Protein AF-0000000071822901 (afdb_homodimer)

Sequence (348 aa):
MDISDLPYPDTSQFEHYGIDKRPSRIYIGREFLKFRYHENPSDDITVTKQNYVDEFFELVEGIELPFQKVYINQSTLTEVAVWLHRNQSELAAEKCLTEAFGESPLIIEPTTTTVFQSAIDAFVKDSDKDPNFGEYLDYATMQEAQIEHILTWDSDFCRFGEQITMLPHKMWNMMDISDLPYPDTSQFEHYGIDKRPSRIYIGREFLKFRYHENPSDDITVTKQNYVDEFFELVEGIELPFQKVYINQSTLTEVAVWLHRNQSELAAEKCLTEAFGESPLIIEPTTTTVFQSAIDAFVKDSDKDPNFGEYLDYATMQEAQIEHILTWDSDFCRFGEQITMLPHKMWNM

pLDDT: mean 80.09, std 20.72, range [24.75, 98.12]

Foldseek 3Di:
DALVVVDDQDVVCVVVLVPPPQQLEEEEALVLLLLCLADPDDDRVSVSSNVNSVSVQCVLCDPPRNNNAYEYEPVSLVVSLVCCVVPPHPVSSVVSVCQCPPPGRYDYDYDDPVLLVVLVVVCVPDPDNPDDSSLSSSVSSCVVVVHAEYEDQDCVCVVVVVRHHYPSPPVNVD/DDLVVPDDQDVVRVVVLVPPPQQLEEEEALVLLLLCLADPDDDPNSVSSNSNSVSVQVVLCDPPRSNVAYEYEPVSLVVSLVCCVVPPHPVSSVVSVCQCPPPGRYDYDYDDPVLLVVLVVVCVPDPDNPDDSSLSSSVSSCVVVVGAEYEDQDCSCVVVVVRHHYPSPPVNVD

Radius of gyration: 21.47 Å; Cα contacts (8 Å, |Δi|>4): 527; chains: 2; bounding box: 45×66×51 Å

Secondary structure (DSSP, 8-state):
--GGG-----GGGTTTTT--S--S-EEE-HHHHHHHT--S--SHHHHHHHHHHHHHHHHHHSTT-S---EEEEHHHHHHHHHHHHHHS-HHHHHHHHHHHHSSSSEEEE---HHHHHHHHHHHHH-S---S-HHHHHHHHHHHHHT--EEE---GGGGGGTTT-EEESSTTTT-/--GGG-----GGGTTTTT--S--S-EEE-HHHHHHHT--S--SHHHHHHHHHHHHHHHHHHSTT-S---EEEEHHHHHHHHHHHHHHS-HHHHHHHHHHHHSSSSEEEE---HHHHHHHHHHHHH-S---S-HHHHHHHHHHHHHT--EEE---GGGGGGTTT-EEESSTTTT-

InterPro domains:
  IPR029060 PIN-like domain superfamily [SSF88723] (52-164)
  IPR039018 Endonuclease VapC20-like [PTHR42188] (58-163)

Solvent-accessible surface area (backbone atoms only — not comparable to full-atom values): 18981 Å² total; per-residue (Å²): 131,68,66,80,74,58,75,73,79,44,84,75,22,44,54,64,42,60,45,69,69,76,58,73,43,37,31,55,33,53,67,41,57,44,38,62,52,58,66,81,66,82,49,69,61,56,44,47,50,21,51,51,41,49,51,50,50,51,47,37,66,38,80,80,39,87,31,57,46,36,33,35,44,56,46,50,53,42,52,37,32,34,47,28,37,73,76,62,29,60,64,38,20,43,51,54,52,50,41,46,72,44,98,40,50,45,41,73,39,72,58,46,69,66,44,53,50,51,16,51,52,52,52,64,69,42,82,75,62,79,46,46,54,59,52,35,41,51,50,33,49,26,59,75,69,72,36,43,33,32,36,41,82,62,71,54,57,59,82,47,44,90,68,39,44,62,24,63,48,75,66,70,81,96,126,70,66,80,74,59,76,74,80,46,86,79,19,45,54,60,37,60,44,71,70,78,57,73,44,36,32,54,34,55,66,42,57,46,38,62,51,57,66,83,65,81,49,70,59,54,44,48,50,22,52,50,42,49,51,50,50,51,47,36,64,37,80,80,38,86,30,56,46,36,34,34,43,55,45,51,52,42,52,38,32,34,48,27,37,73,75,60,30,61,65,37,20,42,51,54,52,51,42,47,72,44,98,42,49,46,40,75,39,73,58,47,67,66,44,53,50,50,17,49,52,51,52,64,68,41,81,75,62,81,47,44,55,58,54,34,40,50,48,34,50,26,59,75,67,71,35,42,34,33,36,40,83,62,72,52,55,59,81,48,44,91,65,38,44,63,25,61,47,73,67,67,83,92

Structure (mmCIF, N/CA/C/O backbone):
data_AF-0000000071822901-model_v1
#
loop_
_entity.id
_entity.type
_entity.pdbx_description
1 polymer 'PIN domain protein'
#
loop_
_atom_site.group_PDB
_atom_site.id
_atom_site.type_symbol
_atom_site.label_atom_id
_atom_site.label_alt_id
_atom_site.label_comp_id
_atom_site.label_asym_id
_atom_site.label_entity_id
_atom_site.label_seq_id
_atom_site.pdbx_PDB_ins_code
_atom_site.Cartn_x
_atom_site.Cartn_y
_atom_site.Cartn_z
_atom_site.occupancy
_atom_site.B_iso_or_equiv
_atom_site.auth_seq_id
_atom_site.auth_comp_id
_atom_site.auth_asym_id
_atom_site.auth_atom_id
_atom_site.pdbx_PDB_model_num
ATOM 1 N N . MET A 1 1 ? 8.5 -12.352 -29 1 24.75 1 MET A N 1
ATOM 2 C CA . MET A 1 1 ? 7.969 -13.688 -28.75 1 24.75 1 MET A CA 1
ATOM 3 C C . MET A 1 1 ? 6.516 -13.625 -28.297 1 24.75 1 MET A C 1
ATOM 5 O O . MET A 1 1 ? 6.145 -12.766 -27.5 1 24.75 1 MET A O 1
ATOM 9 N N . ASP A 1 2 ? 5.637 -14.32 -28.969 1 27.48 2 ASP A N 1
ATOM 10 C CA . ASP A 1 2 ? 4.184 -14.445 -28.922 1 27.48 2 ASP A CA 1
ATOM 11 C C . ASP A 1 2 ? 3.736 -15.211 -27.672 1 27.48 2 ASP A C 1
ATOM 13 O O . ASP A 1 2 ? 4.305 -16.25 -27.344 1 27.48 2 ASP A O 1
ATOM 17 N N . ILE A 1 3 ? 3.018 -14.586 -26.875 1 33.31 3 ILE A N 1
ATOM 18 C CA . ILE A 1 3 ? 2.414 -15.117 -25.656 1 33.31 3 ILE A CA 1
ATOM 19 C C . ILE A 1 3 ? 1.718 -16.438 -25.969 1 33.31 3 ILE A C 1
ATOM 21 O O . ILE A 1 3 ? 1.306 -17.156 -25.047 1 33.31 3 ILE A O 1
ATOM 25 N N . SER A 1 4 ? 1.291 -16.734 -27.062 1 32 4 SER A N 1
ATOM 26 C CA . SER A 1 4 ? 0.582 -17.953 -27.453 1 32 4 SER A CA 1
ATOM 27 C C . SER A 1 4 ? 1.413 -19.203 -27.172 1 32 4 SER A C 1
ATOM 29 O O . SER A 1 4 ? 0.89 -20.312 -27.172 1 32 4 SER A O 1
ATOM 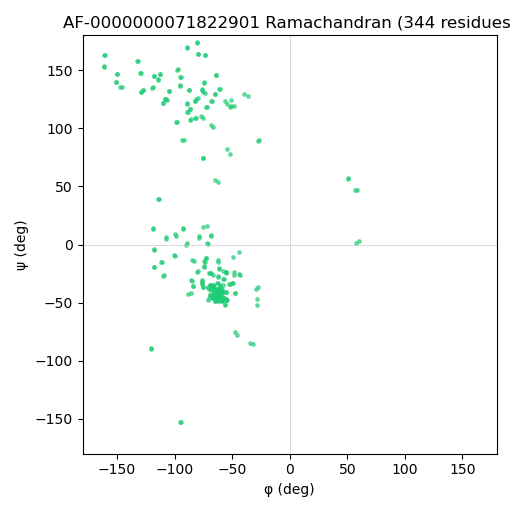31 N N . ASP A 1 5 ? 2.637 -19.062 -27.328 1 31.61 5 ASP A N 1
ATOM 32 C CA . ASP A 1 5 ? 3.453 -20.266 -27.203 1 31.61 5 ASP A CA 1
ATOM 33 C C . ASP A 1 5 ? 3.691 -20.625 -25.734 1 31.61 5 ASP A C 1
ATOM 35 O O . ASP A 1 5 ? 4.543 -21.453 -25.422 1 31.61 5 ASP A O 1
ATOM 39 N N . LEU A 1 6 ? 3.084 -19.922 -24.844 1 36.44 6 LEU A N 1
ATOM 40 C CA . LEU A 1 6 ? 3.256 -20.203 -23.422 1 36.44 6 LEU A CA 1
ATOM 41 C C . LEU A 1 6 ? 2.658 -21.562 -23.062 1 36.44 6 LEU A C 1
ATOM 43 O O . LEU A 1 6 ? 1.503 -21.844 -23.391 1 36.44 6 LEU A O 1
ATOM 47 N N . PRO A 1 7 ? 3.404 -22.641 -22.906 1 34.66 7 PRO A N 1
ATOM 48 C CA . PRO A 1 7 ? 2.773 -23.922 -22.594 1 34.66 7 PRO A CA 1
ATOM 49 C C . PRO A 1 7 ? 1.873 -23.844 -21.359 1 34.66 7 PRO A C 1
ATOM 51 O O . PRO A 1 7 ? 2.098 -23.016 -20.469 1 34.66 7 PRO A O 1
ATOM 54 N N . TYR A 1 8 ? 0.64 -24.125 -21.453 1 34.31 8 TYR A N 1
ATOM 55 C CA . TYR A 1 8 ? -0.277 -24.453 -20.375 1 34.31 8 TYR A CA 1
ATOM 56 C C . TYR A 1 8 ? 0.421 -25.266 -19.297 1 34.31 8 TYR A C 1
ATOM 58 O O . TYR A 1 8 ? 1.313 -26.062 -19.594 1 34.31 8 TYR A O 1
ATOM 66 N N . PRO A 1 9 ? 0.352 -24.844 -17.969 1 33.62 9 PRO A N 1
ATOM 67 C CA . PRO A 1 9 ? 0.977 -25.656 -16.922 1 33.62 9 PRO A CA 1
ATOM 68 C C . PRO A 1 9 ? 0.548 -27.125 -16.969 1 33.62 9 PRO A C 1
ATOM 70 O O . PRO A 1 9 ? -0.642 -27.422 -16.844 1 33.62 9 PRO A O 1
ATOM 73 N N . ASP A 1 10 ? 0.98 -27.984 -17.766 1 33.16 10 ASP A N 1
ATOM 74 C CA . ASP A 1 10 ? 0.887 -29.406 -17.484 1 33.16 10 ASP A CA 1
ATOM 75 C C . ASP A 1 10 ? 1.366 -29.734 -16.078 1 33.16 10 ASP A C 1
ATOM 77 O O . ASP A 1 10 ? 2.297 -29.094 -15.57 1 33.16 10 ASP A O 1
ATOM 81 N N . THR A 1 11 ? 0.562 -30.312 -15.141 1 39.19 11 THR A N 1
ATOM 82 C CA . THR A 1 11 ? 0.984 -30.812 -13.836 1 39.19 11 THR A CA 1
ATOM 83 C C . THR A 1 11 ? 2.441 -31.266 -13.875 1 39.19 11 THR A C 1
ATOM 85 O O . THR A 1 11 ? 3.125 -31.25 -12.844 1 39.19 11 THR A O 1
ATOM 88 N N . SER A 1 12 ? 2.896 -32 -14.789 1 38.84 12 SER A N 1
ATOM 89 C CA . SER A 1 12 ? 4.289 -32.188 -15.188 1 38.84 12 SER A CA 1
ATOM 90 C C . SER A 1 12 ? 4.984 -30.844 -15.375 1 38.84 12 SER A C 1
ATOM 92 O O . SER A 1 12 ? 6.211 -30.781 -15.469 1 38.84 12 SER A O 1
ATOM 94 N N . GLN A 1 13 ? 4.309 -29.859 -15.383 1 39.72 13 GLN A N 1
ATOM 95 C CA . GLN A 1 13 ? 4.621 -28.484 -15.727 1 39.72 13 GLN A CA 1
ATOM 96 C C . GLN A 1 13 ? 5.191 -27.734 -14.531 1 39.72 13 GLN A C 1
ATOM 98 O O . GLN A 1 13 ? 5.883 -26.719 -14.695 1 39.72 13 GLN A O 1
ATOM 103 N N . PHE A 1 14 ? 4.621 -27.953 -13.422 1 44.44 14 PHE A N 1
ATOM 104 C CA . PHE A 1 14 ? 5.41 -27.406 -12.328 1 44.44 14 PHE A CA 1
ATOM 105 C C . PHE A 1 14 ? 6.879 -27.797 -12.469 1 44.44 14 PHE A C 1
ATOM 107 O O . PHE A 1 14 ? 7.77 -27.031 -12.102 1 44.44 14 PHE A O 1
ATOM 114 N N . GLU A 1 15 ? 7.09 -29.078 -12.859 1 45.19 15 GLU A N 1
ATOM 115 C CA . GLU A 1 15 ? 8.461 -29.328 -13.281 1 45.19 15 GLU A CA 1
ATOM 116 C C . GLU A 1 15 ? 8.93 -28.281 -14.305 1 45.19 15 GLU A C 1
ATOM 118 O O . GLU A 1 15 ? 10.094 -27.906 -14.32 1 45.19 15 GLU A O 1
ATOM 123 N N . HIS A 1 16 ? 8.008 -27.938 -14.992 1 42.06 16 HIS A N 1
ATOM 124 C CA . HIS A 1 16 ? 8.336 -26.922 -15.984 1 42.06 16 HIS A CA 1
ATOM 125 C C . HIS A 1 16 ? 8.633 -25.578 -15.32 1 42.06 16 HIS A C 1
ATOM 127 O O . HIS A 1 16 ? 9.438 -24.797 -15.828 1 42.06 16 HIS A O 1
ATOM 133 N N . TYR A 1 17 ? 7.863 -25.297 -14.32 1 44.31 17 TYR A N 1
ATOM 134 C CA . TYR A 1 17 ? 8.141 -24.062 -13.609 1 44.31 17 TYR A CA 1
ATOM 135 C C . TYR A 1 17 ? 9.414 -24.188 -12.781 1 44.31 17 TYR A C 1
ATOM 137 O O . TYR A 1 17 ? 9.766 -23.266 -12.039 1 44.31 17 TYR A O 1
ATOM 145 N N . GLY A 1 18 ? 10.203 -25.266 -13.133 1 43.75 18 GLY A N 1
ATOM 146 C CA . GLY A 1 18 ? 11.43 -25.469 -12.375 1 43.75 18 GLY A CA 1
ATOM 147 C C . GLY A 1 18 ? 11.188 -25.625 -10.883 1 43.75 18 GLY A C 1
ATOM 148 O O . GLY A 1 18 ? 12.062 -25.328 -10.07 1 43.75 18 GLY A O 1
ATOM 149 N N . ILE A 1 19 ? 9.969 -25.578 -10.594 1 44.75 19 ILE A N 1
ATOM 150 C CA . ILE A 1 19 ? 9.75 -25.844 -9.18 1 44.75 19 ILE A CA 1
ATOM 151 C C . ILE A 1 19 ? 10.219 -27.266 -8.852 1 44.75 19 ILE A C 1
ATOM 153 O O . ILE A 1 19 ? 9.539 -28.234 -9.18 1 44.75 19 ILE A O 1
ATOM 157 N N . ASP A 1 20 ? 11.422 -27.562 -9.188 1 44.09 20 ASP A N 1
ATOM 158 C CA . ASP A 1 20 ? 11.914 -28.891 -8.82 1 44.09 20 ASP A CA 1
ATOM 159 C C . ASP A 1 20 ? 11.281 -29.359 -7.516 1 44.09 20 ASP A C 1
ATOM 161 O O . ASP A 1 20 ? 10.758 -30.484 -7.441 1 44.09 20 ASP A O 1
ATOM 165 N N . LYS A 1 21 ? 12.016 -28.859 -6.402 1 48.12 21 LYS A N 1
ATOM 166 C CA . LYS A 1 21 ? 11.695 -29.266 -5.039 1 48.12 21 LYS A CA 1
ATOM 167 C C . LYS A 1 21 ? 10.43 -28.578 -4.543 1 48.12 21 LYS A C 1
ATOM 169 O O . LYS A 1 21 ? 10.211 -27.391 -4.824 1 48.12 21 LYS A O 1
ATOM 174 N N . ARG A 1 22 ? 9.242 -29.25 -4.367 1 49.84 22 ARG A N 1
ATOM 175 C CA . ARG A 1 22 ? 7.934 -28.797 -3.91 1 49.84 22 ARG A CA 1
ATOM 176 C C . ARG A 1 22 ? 8.062 -27.578 -3.002 1 49.84 22 ARG A C 1
ATOM 178 O O . ARG A 1 22 ? 8.672 -27.656 -1.935 1 49.84 22 ARG A O 1
ATOM 185 N N . PRO A 1 23 ? 8.023 -26.344 -3.725 1 55.12 23 PRO A N 1
ATOM 186 C CA . PRO A 1 23 ? 8.086 -25.234 -2.775 1 55.12 23 PRO A CA 1
ATOM 187 C C . PRO A 1 23 ? 7.066 -25.359 -1.648 1 55.12 23 PRO A C 1
ATOM 189 O O . PRO A 1 23 ? 5.926 -25.766 -1.887 1 55.12 23 PRO A O 1
ATOM 192 N N . SER A 1 24 ? 7.539 -25.438 -0.48 1 63.97 24 SER A N 1
ATOM 193 C CA . SER A 1 24 ? 6.629 -25.531 0.656 1 63.97 24 SER A CA 1
ATOM 194 C C . SER A 1 24 ? 5.852 -24.234 0.858 1 63.97 24 SER A C 1
ATOM 196 O O . SER A 1 24 ? 4.703 -24.25 1.305 1 63.97 24 SER A O 1
ATOM 198 N N . ARG A 1 25 ? 6.438 -23 0.361 1 82.94 25 ARG A N 1
ATOM 199 C CA . ARG A 1 25 ? 5.746 -21.734 0.531 1 82.94 25 ARG A CA 1
ATOM 200 C C . ARG A 1 25 ? 6.031 -20.797 -0.636 1 82.94 25 ARG A C 1
ATOM 202 O O . ARG A 1 25 ? 7.156 -20.734 -1.137 1 82.94 25 ARG A O 1
ATOM 209 N N . ILE A 1 26 ? 4.984 -20.141 -1.15 1 89.44 26 ILE A N 1
ATOM 210 C CA . ILE A 1 26 ? 5.125 -19.281 -2.314 1 89.44 26 ILE A CA 1
ATOM 211 C C . ILE A 1 26 ? 4.539 -17.906 -2.006 1 89.44 26 ILE A C 1
ATOM 213 O O . ILE A 1 26 ? 3.471 -17.797 -1.395 1 89.44 26 ILE A O 1
ATOM 217 N N . TYR A 1 27 ? 5.316 -16.906 -2.367 1 94.44 27 TYR A N 1
ATOM 218 C CA . TYR A 1 27 ? 4.855 -15.523 -2.252 1 94.44 27 TYR A CA 1
ATOM 219 C C . TYR A 1 27 ? 4.266 -15.039 -3.568 1 94.44 27 TYR A C 1
ATOM 221 O O . TYR A 1 27 ? 4.711 -15.438 -4.645 1 94.44 27 TYR A O 1
ATOM 229 N N . ILE A 1 28 ? 3.262 -14.242 -3.486 1 94.69 28 ILE A N 1
ATOM 230 C CA . ILE A 1 28 ? 2.643 -13.695 -4.688 1 94.69 28 ILE A CA 1
ATOM 231 C C . ILE A 1 28 ? 2.973 -12.203 -4.805 1 94.69 28 ILE A C 1
ATOM 233 O O . ILE A 1 28 ? 2.748 -11.438 -3.869 1 94.69 28 ILE A O 1
ATOM 237 N N . GLY A 1 29 ? 3.545 -11.812 -5.953 1 95.31 29 GLY A N 1
ATOM 238 C CA . GLY A 1 29 ? 3.842 -10.414 -6.23 1 95.31 29 GLY A CA 1
ATOM 239 C C . GLY A 1 29 ? 2.631 -9.625 -6.691 1 95.31 29 GLY A C 1
ATOM 240 O O . GLY A 1 29 ? 1.623 -10.211 -7.098 1 95.31 29 GLY A O 1
ATOM 241 N N . ARG A 1 30 ? 2.77 -8.352 -6.625 1 95.5 30 ARG A N 1
ATOM 242 C CA . ARG A 1 30 ? 1.701 -7.402 -6.934 1 95.5 30 ARG A CA 1
ATOM 243 C C . ARG A 1 30 ? 1.159 -7.629 -8.336 1 95.5 30 ARG A C 1
ATOM 245 O O . ARG A 1 30 ? -0.052 -7.758 -8.531 1 95.5 30 ARG A O 1
ATOM 252 N N . GLU A 1 31 ? 2.025 -7.672 -9.336 1 91.12 31 GLU A N 1
ATOM 253 C CA . GLU A 1 31 ? 1.602 -7.777 -10.727 1 91.12 31 GLU A CA 1
ATOM 254 C C . GLU A 1 31 ? 0.874 -9.094 -10.984 1 91.12 31 GLU A C 1
ATOM 256 O O . GLU A 1 31 ? -0.111 -9.125 -11.727 1 91.12 31 GLU A O 1
ATOM 261 N N . PHE A 1 32 ? 1.397 -10.109 -10.445 1 92.62 32 PHE A N 1
ATOM 262 C CA . PHE A 1 32 ? 0.779 -11.422 -10.617 1 92.62 32 PHE A CA 1
ATOM 263 C C . PHE A 1 32 ? -0.65 -11.422 -10.086 1 92.62 32 PHE A C 1
ATOM 265 O O . PHE A 1 32 ? -1.571 -11.875 -10.773 1 92.62 32 PHE A O 1
ATOM 272 N N . LEU A 1 33 ? -0.835 -10.93 -8.898 1 94.75 33 LEU A N 1
ATOM 273 C CA . LEU A 1 33 ? -2.156 -10.938 -8.281 1 94.75 33 LEU A CA 1
ATOM 274 C C . LEU A 1 33 ? -3.113 -10.016 -9.039 1 94.75 33 LEU A C 1
ATOM 276 O O . LEU A 1 33 ? -4.301 -10.328 -9.172 1 94.75 33 LEU A O 1
ATOM 280 N N . LYS A 1 34 ? -2.654 -8.898 -9.555 1 93.69 34 LYS A N 1
ATOM 281 C CA . LYS A 1 34 ? -3.479 -7.973 -10.32 1 93.69 34 LYS A CA 1
ATOM 282 C C . LYS A 1 34 ? -4.148 -8.68 -11.5 1 93.69 34 LYS A C 1
ATOM 284 O O . LYS A 1 34 ? -5.32 -8.43 -11.789 1 93.69 34 LYS A O 1
ATOM 289 N N . PHE A 1 35 ? -3.477 -9.492 -12.141 1 91.06 35 PHE A N 1
ATOM 290 C CA . PHE A 1 35 ? -3.975 -10.117 -13.367 1 91.06 35 PHE A CA 1
ATOM 291 C C . PHE A 1 35 ? -5.102 -11.086 -13.055 1 91.06 35 PHE A C 1
ATOM 293 O O . PHE A 1 35 ? -5.938 -11.383 -13.914 1 91.06 35 PHE A O 1
ATOM 300 N N . ARG A 1 36 ? -5.109 -11.586 -11.836 1 90.75 36 ARG A N 1
ATOM 301 C CA . ARG A 1 36 ? -6.184 -12.492 -11.453 1 90.75 36 ARG A CA 1
ATOM 302 C C . ARG A 1 36 ? -7.539 -11.797 -11.516 1 90.75 36 ARG A C 1
ATOM 304 O O . ARG A 1 36 ? -8.562 -12.438 -11.781 1 90.75 36 ARG A O 1
ATOM 311 N N . TYR A 1 37 ? -7.496 -10.477 -11.328 1 93 37 TYR A N 1
ATOM 312 C CA . TYR A 1 37 ? -8.766 -9.781 -11.148 1 93 37 TYR A CA 1
ATOM 313 C C . TYR A 1 37 ? -8.977 -8.742 -12.242 1 93 37 TYR A C 1
ATOM 315 O O . TYR A 1 37 ? -9.828 -7.855 -12.117 1 93 37 TYR A O 1
ATOM 323 N N . HIS A 1 38 ? -8.18 -8.852 -13.273 1 91.31 38 HIS A N 1
ATOM 324 C CA . HIS A 1 38 ? -8.367 -7.98 -14.43 1 91.31 38 HIS A CA 1
ATOM 325 C C . HIS A 1 38 ? -9.695 -8.258 -15.117 1 91.31 38 HIS A C 1
ATOM 327 O O . HIS A 1 38 ? -10.031 -9.414 -15.391 1 91.31 38 HIS A O 1
ATOM 333 N N . GLU A 1 39 ? -10.336 -7.156 -15.281 1 92.56 39 GLU A N 1
ATOM 334 C CA . GLU A 1 39 ? -11.633 -7.309 -15.938 1 92.56 39 GLU A CA 1
ATOM 335 C C . GLU A 1 39 ? -11.531 -7.066 -17.438 1 92.56 39 GLU A C 1
ATOM 337 O O . GLU A 1 39 ? -10.867 -6.125 -17.875 1 92.56 39 GLU A O 1
ATOM 342 N N . ASN A 1 40 ? -12.141 -7.848 -18.234 1 88.25 40 ASN A N 1
ATOM 343 C CA . ASN A 1 40 ? -12.312 -7.707 -19.672 1 88.25 40 ASN A CA 1
ATOM 344 C C . ASN A 1 40 ? -10.984 -7.438 -20.375 1 88.25 40 ASN A C 1
ATOM 346 O O . ASN A 1 40 ? -10.844 -6.438 -21.078 1 88.25 40 ASN A O 1
ATOM 350 N N . PRO A 1 41 ? -10.094 -8.305 -20.172 1 84.75 41 PRO A N 1
ATOM 351 C CA . PRO A 1 41 ? -8.82 -8.109 -20.875 1 84.75 41 PRO A CA 1
ATOM 352 C C . PRO A 1 41 ? -8.984 -8.109 -22.406 1 84.75 41 PRO A C 1
ATOM 354 O O . PRO A 1 41 ? -9.75 -8.914 -22.938 1 84.75 41 PRO A O 1
ATOM 357 N N . SER A 1 42 ? -8.352 -7.133 -23.016 1 85.31 42 SER A N 1
ATOM 358 C CA . SER A 1 42 ? -8.539 -6.977 -24.453 1 85.31 42 SER A CA 1
ATOM 359 C C . SER A 1 42 ? -7.277 -7.359 -25.219 1 85.31 42 SER A C 1
ATOM 361 O O . SER A 1 42 ? -7.344 -7.695 -26.406 1 85.31 42 SER A O 1
ATOM 363 N N . ASP A 1 43 ? -6.141 -7.254 -24.609 1 89.62 43 ASP A N 1
ATOM 364 C CA . ASP A 1 43 ? -4.902 -7.566 -25.312 1 89.62 43 ASP A CA 1
ATOM 365 C C . ASP A 1 43 ? -4.438 -8.984 -25 1 89.62 43 ASP A C 1
ATOM 367 O O . ASP A 1 43 ? -4.699 -9.508 -23.922 1 89.62 43 ASP A O 1
ATOM 371 N N . ASP A 1 44 ? -3.789 -9.578 -25.891 1 85.88 44 ASP A N 1
ATOM 372 C CA . ASP A 1 44 ? -3.387 -10.984 -25.844 1 85.88 44 ASP A CA 1
ATOM 373 C C . ASP A 1 44 ? -2.484 -11.25 -24.641 1 85.88 44 ASP A C 1
ATOM 375 O O . ASP A 1 44 ? -2.598 -12.297 -24 1 85.88 44 ASP A O 1
ATOM 379 N N . ILE A 1 45 ? -1.656 -10.367 -24.375 1 84.56 45 ILE A N 1
ATOM 380 C CA . ILE A 1 45 ? -0.705 -10.562 -23.281 1 84.56 45 ILE A CA 1
ATOM 381 C C . ILE A 1 45 ? -1.451 -10.625 -21.953 1 84.56 45 ILE A C 1
ATOM 383 O O . ILE A 1 45 ? -1.19 -11.508 -21.141 1 84.56 45 ILE A O 1
ATOM 387 N N . THR A 1 46 ? -2.393 -9.727 -21.766 1 86.94 46 THR A N 1
ATOM 388 C CA . THR A 1 46 ? -3.18 -9.703 -20.531 1 86.94 46 THR A CA 1
ATOM 389 C C . THR A 1 46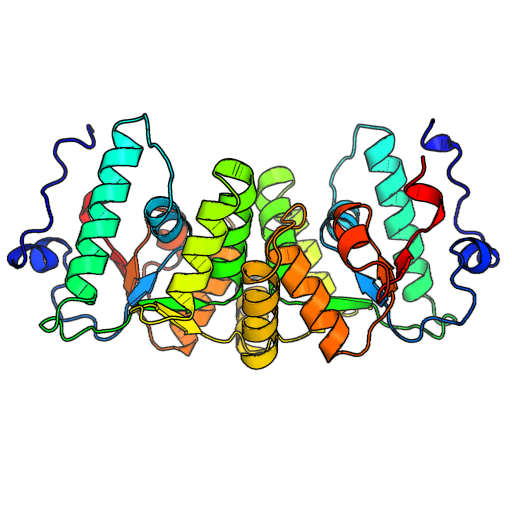 ? -4.031 -10.961 -20.406 1 86.94 46 THR A C 1
ATOM 391 O O . THR A 1 46 ? -4.133 -11.547 -19.328 1 86.94 46 THR A O 1
ATOM 394 N N . VAL A 1 47 ? -4.586 -11.367 -21.469 1 87.31 47 VAL A N 1
ATOM 395 C CA . VAL A 1 47 ? -5.406 -12.578 -21.469 1 87.31 47 VAL A CA 1
ATOM 396 C C . VAL A 1 47 ? -4.547 -13.789 -21.109 1 87.31 47 VAL A C 1
ATOM 398 O O . VAL A 1 47 ? -4.957 -14.625 -20.312 1 87.31 47 VAL A O 1
ATOM 401 N N . THR A 1 48 ? -3.416 -13.867 -21.656 1 84.5 48 THR A N 1
ATOM 402 C CA . THR A 1 48 ? -2.512 -14.984 -21.391 1 84.5 48 THR A CA 1
ATOM 403 C C . THR A 1 48 ? -2.092 -15.008 -19.922 1 84.5 48 THR A C 1
ATOM 405 O O . THR A 1 48 ? -2.102 -16.062 -19.297 1 84.5 48 THR A O 1
ATOM 408 N N . LYS A 1 49 ? -1.703 -13.867 -19.422 1 85.69 49 LYS A N 1
ATOM 409 C CA . LYS A 1 49 ? -1.286 -13.789 -18.016 1 85.69 49 LYS A CA 1
ATOM 410 C C . LYS A 1 49 ? -2.434 -14.156 -17.078 1 85.69 49 LYS A C 1
ATOM 412 O O . LYS A 1 49 ? -2.229 -14.852 -16.094 1 85.69 49 LYS A O 1
ATOM 417 N N . GLN A 1 50 ? -3.564 -13.688 -17.375 1 89.69 50 GLN A N 1
ATOM 418 C CA . GLN A 1 50 ? -4.723 -14 -16.547 1 89.69 50 GLN A CA 1
ATOM 419 C C . GLN A 1 50 ? -5.012 -15.5 -16.547 1 89.69 50 GLN A C 1
ATOM 421 O O . GLN A 1 50 ? -5.316 -16.078 -15.508 1 89.69 50 GLN A O 1
ATOM 426 N N . ASN A 1 51 ? -4.938 -16.078 -17.688 1 85.31 51 ASN A N 1
ATOM 427 C CA . ASN A 1 51 ? -5.137 -17.531 -17.781 1 85.31 51 ASN A CA 1
ATOM 428 C C . ASN A 1 51 ? -4.113 -18.281 -16.953 1 85.31 51 ASN A C 1
ATOM 430 O O . ASN A 1 51 ? -4.449 -19.266 -16.281 1 85.31 51 ASN A O 1
ATOM 434 N N . TYR A 1 52 ? -2.941 -17.797 -17.016 1 82.88 52 TYR A N 1
ATOM 435 C CA . TYR A 1 52 ? -1.883 -18.422 -16.219 1 82.88 52 TYR A CA 1
ATOM 436 C C . TYR A 1 52 ? -2.186 -18.312 -14.727 1 82.88 52 TYR A C 1
ATOM 438 O O . TYR A 1 52 ? -2.037 -19.297 -13.992 1 82.88 52 TYR A O 1
ATOM 446 N N . VAL A 1 53 ? -2.529 -17.203 -14.305 1 87.62 53 VAL A N 1
ATOM 447 C CA . VAL A 1 53 ? -2.832 -16.953 -12.898 1 87.62 53 VAL A CA 1
ATOM 448 C C . VAL A 1 53 ? -4.004 -17.828 -12.461 1 87.62 53 VAL A C 1
ATOM 450 O O . VAL A 1 53 ? -3.967 -18.438 -11.391 1 87.62 53 VAL A O 1
ATOM 453 N N . ASP A 1 54 ? -5.012 -17.922 -13.273 1 85.31 54 ASP A N 1
ATOM 454 C CA . ASP A 1 54 ? -6.184 -18.734 -12.953 1 85.31 54 ASP A CA 1
ATOM 455 C C . ASP A 1 54 ? -5.812 -20.219 -12.812 1 85.31 54 ASP A C 1
ATOM 457 O O . ASP A 1 54 ? -6.262 -20.891 -11.883 1 85.31 54 ASP A O 1
ATOM 461 N N . GLU A 1 55 ? -5.09 -20.625 -13.695 1 81 55 GLU A N 1
ATOM 462 C CA . GLU A 1 55 ? -4.652 -22.016 -13.648 1 81 55 GLU A CA 1
ATOM 463 C C . GLU A 1 55 ? -3.826 -22.297 -12.398 1 81 55 GLU A C 1
ATOM 465 O O . GLU A 1 55 ? -3.967 -23.359 -11.773 1 81 55 GLU A O 1
ATOM 470 N N . PHE A 1 56 ? -2.982 -21.391 -12.102 1 81.06 56 PHE A N 1
ATOM 471 C CA . PHE A 1 56 ? -2.164 -21.547 -10.906 1 81.06 56 PHE A CA 1
ATOM 472 C C . PHE A 1 56 ? -3.039 -21.656 -9.664 1 81.06 56 PHE A C 1
ATOM 474 O O . PHE A 1 56 ? -2.84 -22.547 -8.836 1 81.06 56 PHE A O 1
ATOM 481 N N . PHE A 1 57 ? -3.959 -20.812 -9.516 1 83.38 57 PHE A N 1
ATOM 482 C CA . PHE A 1 57 ? -4.816 -20.812 -8.336 1 83.38 57 PHE A CA 1
ATOM 483 C C . PHE A 1 57 ? -5.688 -22.062 -8.305 1 83.38 57 PHE A C 1
ATOM 485 O O . PHE A 1 57 ? -5.992 -22.594 -7.23 1 83.38 57 PHE A O 1
ATOM 492 N N . GLU A 1 58 ? -6.117 -22.531 -9.453 1 78.88 58 GLU A N 1
ATOM 493 C CA . GLU A 1 58 ? -6.863 -23.781 -9.516 1 78.88 58 GLU A CA 1
ATOM 494 C C . GLU A 1 58 ? -6.02 -24.953 -9.008 1 78.88 58 GLU A C 1
ATOM 496 O O . GLU A 1 58 ? -6.527 -25.828 -8.312 1 78.88 58 GLU A O 1
ATOM 501 N N . LEU A 1 59 ? -4.824 -24.875 -9.375 1 73.94 59 LEU A N 1
ATOM 502 C CA . LEU A 1 59 ? -3.91 -25.938 -8.961 1 73.94 59 LEU A CA 1
ATOM 503 C C . LEU A 1 59 ? -3.666 -25.875 -7.453 1 73.94 59 LEU A C 1
ATOM 505 O O . LEU A 1 59 ? -3.625 -26.906 -6.785 1 73.94 59 LEU A O 1
ATOM 509 N N . VAL A 1 60 ? -3.475 -24.703 -6.969 1 73.94 60 VAL A N 1
ATOM 510 C CA . VAL A 1 60 ? -3.213 -24.531 -5.547 1 73.94 60 VAL A CA 1
ATOM 511 C C . VAL A 1 60 ? -4.441 -24.938 -4.738 1 73.94 60 VAL A C 1
ATOM 513 O O . VAL A 1 60 ? -4.316 -25.547 -3.674 1 73.94 60 VAL A O 1
ATOM 516 N N . GLU A 1 61 ? -5.566 -24.516 -5.25 1 71.69 61 GLU A N 1
ATOM 517 C CA . GLU A 1 61 ? -6.809 -24.859 -4.562 1 71.69 61 GLU A CA 1
ATOM 518 C C . GLU A 1 61 ? -7.109 -26.344 -4.66 1 71.69 61 GLU A C 1
ATOM 520 O O . GLU A 1 61 ? -7.746 -26.922 -3.773 1 71.69 61 GLU A O 1
ATOM 525 N N . GLY A 1 62 ? -6.766 -26.828 -5.727 1 62.22 62 GLY A N 1
ATOM 526 C CA . GLY A 1 62 ? -7.008 -28.25 -5.891 1 62.22 62 GLY A CA 1
ATOM 527 C C . GLY A 1 62 ? -6.156 -29.109 -4.973 1 62.22 62 GLY A C 1
ATOM 528 O O . GLY A 1 62 ? -5.129 -28.656 -4.465 1 62.22 62 GLY A O 1
ATOM 529 N N . ILE A 1 63 ? -6.723 -30 -4.117 1 51.62 63 ILE A N 1
ATOM 530 C CA . ILE A 1 63 ? -6.301 -30.906 -3.059 1 51.62 63 ILE A CA 1
ATOM 531 C C . ILE A 1 63 ? -4.871 -31.375 -3.318 1 51.62 63 ILE A C 1
ATOM 533 O O . ILE A 1 63 ? -4.094 -31.578 -2.381 1 51.62 63 ILE A O 1
ATOM 537 N N . GLU A 1 64 ? -4.52 -31.594 -4.379 1 46.97 64 GLU A N 1
ATOM 538 C CA . GLU A 1 64 ? -3.379 -32.5 -4.391 1 46.97 64 GLU A CA 1
ATOM 539 C C . GLU A 1 64 ? -2.072 -31.75 -4.16 1 46.97 64 GLU A C 1
ATOM 541 O O . GLU A 1 64 ? -0.994 -32.344 -4.184 1 46.97 64 GLU A O 1
ATOM 546 N N . LEU A 1 65 ? -2.078 -30.422 -4.273 1 52.31 65 LEU A N 1
ATOM 547 C CA . LEU A 1 65 ? -0.711 -29.922 -4.195 1 52.31 65 LEU A CA 1
ATOM 548 C C . LEU A 1 65 ? -0.313 -29.641 -2.75 1 52.31 65 LEU A C 1
ATOM 550 O O . LEU A 1 65 ? -1.151 -29.25 -1.934 1 52.31 65 LEU A O 1
ATOM 554 N N . PRO A 1 66 ? 0.703 -30.297 -2.359 1 49.06 66 PRO A N 1
ATOM 555 C CA . PRO A 1 66 ? 1.248 -30.078 -1.017 1 49.06 66 PRO A CA 1
ATOM 556 C C . PRO A 1 66 ? 1.317 -28.609 -0.634 1 49.06 66 PRO A C 1
ATOM 558 O O . PRO A 1 66 ? 1.453 -28.281 0.547 1 49.06 66 PRO A O 1
ATOM 561 N N . PHE A 1 67 ? 1.407 -27.797 -1.619 1 54.34 67 PHE A N 1
ATOM 562 C CA . PHE A 1 67 ? 1.541 -26.391 -1.251 1 54.34 67 PHE A CA 1
ATOM 563 C C . PHE A 1 67 ? 0.179 -25.703 -1.211 1 54.34 67 PHE A C 1
ATOM 565 O O . PHE A 1 67 ? -0.458 -25.516 -2.25 1 54.34 67 PHE A O 1
ATOM 572 N N . GLN A 1 68 ? -0.35 -25.75 -0.161 1 63.25 68 GLN A N 1
ATOM 573 C CA . GLN A 1 68 ? -1.753 -25.359 -0.072 1 63.25 68 GLN A CA 1
ATOM 574 C C . GLN A 1 68 ? -1.891 -23.891 0.292 1 63.25 68 GLN A C 1
ATOM 576 O O . GLN A 1 68 ? -2.992 -23.422 0.577 1 63.25 68 GLN A O 1
ATOM 581 N N . LYS A 1 69 ? -0.679 -23.109 0.166 1 79 69 LYS A N 1
ATOM 582 C CA . LYS A 1 69 ? -0.922 -21.719 0.562 1 79 69 LYS A CA 1
ATOM 583 C C . LYS A 1 69 ? 0.001 -20.766 -0.188 1 79 69 LYS A C 1
ATOM 585 O O . LYS A 1 69 ? 1.131 -21.125 -0.527 1 79 69 LYS A O 1
ATOM 590 N N . VAL A 1 70 ? -0.534 -19.594 -0.622 1 89.75 70 VAL A N 1
ATOM 591 C CA . VAL A 1 70 ? 0.255 -18.5 -1.188 1 89.75 70 VAL A CA 1
ATOM 592 C C . VAL A 1 70 ? 0.186 -17.281 -0.271 1 89.75 70 VAL A C 1
ATOM 594 O O . VAL A 1 70 ? -0.868 -16.984 0.296 1 89.75 70 VAL A O 1
ATOM 597 N N . TYR A 1 71 ? 1.358 -16.594 -0.16 1 93.56 71 TYR A N 1
ATOM 598 C CA . TYR A 1 71 ? 1.482 -15.562 0.865 1 93.56 71 TYR A CA 1
ATOM 599 C C . TYR A 1 71 ? 1.589 -14.18 0.237 1 93.56 71 TYR A C 1
ATOM 601 O O . TYR A 1 71 ? 2.152 -14.023 -0.849 1 93.56 71 TYR A O 1
ATOM 609 N N . ILE A 1 72 ? 1.075 -13.242 0.884 1 96.56 72 ILE A N 1
ATOM 610 C CA . ILE A 1 72 ? 1.167 -11.836 0.49 1 96.56 72 ILE A CA 1
ATOM 611 C C . ILE A 1 72 ? 1.138 -10.953 1.732 1 96.56 72 ILE A C 1
ATOM 613 O O . ILE A 1 72 ? 0.565 -11.328 2.758 1 96.56 72 ILE A O 1
ATOM 617 N N . ASN A 1 73 ? 1.836 -9.82 1.73 1 97.56 73 ASN A N 1
ATOM 618 C CA . ASN A 1 73 ? 1.712 -8.938 2.883 1 97.56 73 ASN A CA 1
ATOM 619 C C . ASN A 1 73 ? 0.572 -7.938 2.701 1 97.56 73 ASN A C 1
ATOM 621 O O . ASN A 1 73 ? 0.016 -7.816 1.607 1 97.56 73 ASN A O 1
ATOM 625 N N . GLN A 1 74 ? 0.238 -7.254 3.721 1 97.56 74 GLN A N 1
ATOM 626 C CA . GLN A 1 74 ? -0.909 -6.355 3.756 1 97.56 74 GLN A CA 1
ATOM 627 C C . GLN A 1 74 ? -0.707 -5.172 2.814 1 97.56 74 GLN A C 1
ATOM 629 O O . GLN A 1 74 ? -1.643 -4.746 2.133 1 97.56 74 GLN A O 1
ATOM 634 N N . SER A 1 75 ? 0.493 -4.613 2.723 1 98 75 SER A N 1
ATOM 635 C CA . SER A 1 75 ? 0.768 -3.441 1.895 1 98 75 SER A CA 1
ATOM 636 C C . SER A 1 75 ? 0.61 -3.764 0.412 1 98 75 SER A C 1
ATOM 638 O O . SER A 1 75 ? 0.003 -2.994 -0.335 1 98 75 SER A O 1
ATOM 640 N N . THR A 1 76 ? 1.155 -4.895 0.008 1 97.44 76 THR A N 1
ATOM 641 C CA . THR A 1 76 ? 1.049 -5.293 -1.391 1 97.44 76 THR A CA 1
ATOM 642 C C . THR A 1 76 ? -0.404 -5.566 -1.766 1 97.44 76 THR A C 1
ATOM 644 O O . THR A 1 76 ? -0.864 -5.156 -2.834 1 97.44 76 THR A O 1
ATOM 647 N N . LEU A 1 77 ? -1.114 -6.266 -0.899 1 97.5 77 LEU A N 1
ATOM 648 C CA . LEU A 1 77 ? -2.529 -6.508 -1.155 1 97.5 77 LEU A CA 1
ATOM 649 C C . LEU A 1 77 ? -3.297 -5.191 -1.261 1 97.5 77 LEU A C 1
ATOM 651 O O . LEU A 1 77 ? -4.156 -5.039 -2.131 1 97.5 77 LEU A O 1
ATOM 655 N N . THR A 1 78 ? -2.994 -4.258 -0.394 1 98 78 THR A N 1
ATOM 656 C CA . THR A 1 78 ? -3.629 -2.947 -0.429 1 98 78 THR A CA 1
ATOM 657 C C . THR A 1 78 ? -3.346 -2.242 -1.753 1 98 78 THR A C 1
ATOM 659 O O . THR A 1 78 ? -4.25 -1.678 -2.369 1 98 78 THR A O 1
ATOM 662 N N . GLU A 1 79 ? -2.121 -2.291 -2.232 1 97 79 GLU A N 1
ATOM 663 C CA . GLU A 1 79 ? -1.762 -1.682 -3.508 1 97 79 GLU A CA 1
ATOM 664 C C . GLU A 1 79 ? -2.555 -2.299 -4.656 1 97 79 GLU A C 1
ATOM 666 O O . GLU A 1 79 ? -3.002 -1.589 -5.559 1 97 79 GLU A O 1
ATOM 671 N N . VAL A 1 80 ? -2.717 -3.58 -4.613 1 97 80 VAL A N 1
ATOM 672 C CA . VAL A 1 80 ? -3.461 -4.273 -5.656 1 97 80 VAL A CA 1
ATOM 673 C C . VAL A 1 80 ? -4.922 -3.828 -5.637 1 97 80 VAL A C 1
ATOM 675 O O . VAL A 1 80 ? -5.484 -3.488 -6.68 1 97 80 VAL A O 1
ATOM 678 N N . ALA A 1 81 ? -5.508 -3.826 -4.469 1 97.12 81 ALA A N 1
ATOM 679 C CA . ALA A 1 81 ? -6.914 -3.451 -4.34 1 97.12 81 ALA A CA 1
ATOM 680 C C . ALA A 1 81 ? -7.145 -2.018 -4.809 1 97.12 81 ALA A C 1
ATOM 682 O O . ALA A 1 81 ? -8.133 -1.73 -5.484 1 97.12 81 ALA A O 1
ATOM 683 N N . VAL A 1 82 ? -6.227 -1.132 -4.449 1 96.88 82 VAL A N 1
ATOM 684 C CA . VAL A 1 82 ? -6.332 0.267 -4.852 1 96.88 82 VAL A CA 1
ATOM 685 C C . VAL A 1 82 ? -6.184 0.383 -6.367 1 96.88 82 VAL A C 1
ATOM 687 O O . VAL A 1 82 ? -6.93 1.121 -7.016 1 96.88 82 VAL A O 1
ATOM 690 N N . TRP A 1 83 ? -5.238 -0.308 -6.949 1 95.5 83 TRP A N 1
ATOM 691 C CA . TRP A 1 83 ? -5.055 -0.307 -8.398 1 95.5 83 TRP A CA 1
ATOM 692 C C . TRP A 1 83 ? -6.305 -0.813 -9.109 1 95.5 83 TRP A C 1
ATOM 694 O O . TRP A 1 83 ? -6.742 -0.228 -10.102 1 95.5 83 TRP A O 1
ATOM 704 N N . LEU A 1 84 ? -6.855 -1.9 -8.641 1 96.06 84 LEU A N 1
ATOM 705 C CA . LEU A 1 84 ? -8.055 -2.473 -9.234 1 96.06 84 LEU A CA 1
ATOM 706 C C . LEU A 1 84 ? -9.219 -1.483 -9.18 1 96.06 84 LEU A C 1
ATOM 708 O O . LEU A 1 84 ? -9.953 -1.324 -10.156 1 96.06 84 LEU A O 1
ATOM 712 N N . HIS A 1 85 ? -9.336 -0.834 -8.07 1 96.19 85 HIS A N 1
ATOM 713 C CA . HIS A 1 85 ? -10.391 0.161 -7.891 1 96.19 85 HIS A CA 1
ATOM 714 C C . HIS A 1 85 ? -10.266 1.282 -8.922 1 96.19 85 HIS A C 1
ATOM 716 O O . HIS A 1 85 ? -11.266 1.714 -9.492 1 96.19 85 HIS A O 1
ATOM 722 N N . ARG A 1 86 ? -9.062 1.664 -9.188 1 93.69 86 ARG A N 1
ATOM 723 C CA . ARG A 1 86 ? -8.812 2.818 -10.047 1 93.69 86 ARG A CA 1
ATOM 724 C C . ARG A 1 86 ? -8.844 2.424 -11.516 1 93.69 86 ARG A C 1
ATOM 726 O O . ARG A 1 86 ? -9.273 3.207 -12.367 1 93.69 86 ARG A O 1
ATOM 733 N N . ASN A 1 87 ? -8.367 1.229 -11.859 1 93.69 87 ASN A N 1
ATOM 734 C CA . ASN A 1 87 ? -8.078 0.899 -13.25 1 93.69 87 ASN A CA 1
ATOM 735 C C . ASN A 1 87 ? -9.047 -0.146 -13.797 1 93.69 87 ASN A C 1
ATOM 737 O O . ASN A 1 87 ? -9.109 -0.377 -15.008 1 93.69 87 ASN A O 1
ATOM 741 N N . GLN A 1 88 ? -9.734 -0.773 -12.945 1 94.19 88 GLN A N 1
ATOM 742 C CA . GLN A 1 88 ? -10.711 -1.776 -13.344 1 94.19 88 GLN A CA 1
ATOM 743 C C . GLN A 1 88 ? -12.109 -1.4 -12.867 1 94.19 88 GLN A C 1
ATOM 745 O O . GLN A 1 88 ? -12.75 -0.502 -13.422 1 94.19 88 GLN A O 1
ATOM 750 N N . SER A 1 89 ? -12.5 -1.81 -11.688 1 93.88 89 SER A N 1
ATOM 751 C CA . SER A 1 89 ? -13.789 -1.478 -11.094 1 93.88 89 SER A CA 1
ATOM 752 C C . SER A 1 89 ? -13.773 -1.674 -9.586 1 93.88 89 SER A C 1
ATOM 754 O O . SER A 1 89 ? -12.891 -2.354 -9.055 1 93.88 89 SER A O 1
ATOM 756 N N . GLU A 1 90 ? -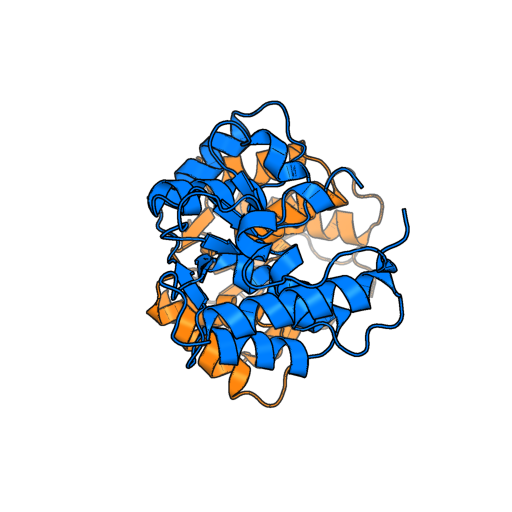14.742 -1.075 -9.023 1 93.56 90 GLU A N 1
ATOM 757 C CA . GLU A 1 90 ? -14.938 -1.298 -7.59 1 93.56 90 GLU A CA 1
ATOM 758 C C . GLU A 1 90 ? -15.203 -2.771 -7.293 1 93.56 90 GLU A C 1
ATOM 760 O O . GLU A 1 90 ? -14.758 -3.295 -6.273 1 93.56 90 GLU A O 1
ATOM 765 N N . LEU A 1 91 ? -15.914 -3.359 -8.172 1 92.94 91 LEU A N 1
ATOM 766 C CA . LEU A 1 91 ? -16.266 -4.766 -8.016 1 92.94 91 LEU A CA 1
ATOM 767 C C . LEU A 1 91 ? -15.023 -5.645 -8.062 1 92.94 91 LEU A C 1
ATOM 769 O O . LEU A 1 91 ? -14.922 -6.637 -7.34 1 92.94 91 LEU A O 1
ATOM 773 N N . ALA A 1 92 ? -14.094 -5.316 -8.906 1 94.44 92 ALA A N 1
ATOM 774 C CA . ALA A 1 92 ? -12.844 -6.066 -9 1 94.44 92 ALA A CA 1
ATOM 775 C C . ALA A 1 92 ? -12.062 -5.996 -7.691 1 94.44 92 ALA A C 1
ATOM 777 O O . ALA A 1 92 ? -11.516 -7 -7.23 1 94.44 92 ALA A O 1
ATOM 778 N N . ALA A 1 93 ? -12 -4.805 -7.109 1 96.12 93 ALA A N 1
ATOM 779 C CA . ALA A 1 93 ? -11.336 -4.629 -5.82 1 96.12 93 ALA A CA 1
ATOM 780 C C . ALA A 1 93 ? -12.039 -5.426 -4.727 1 96.12 93 ALA A C 1
ATOM 782 O O . ALA A 1 93 ? -11.383 -6.078 -3.906 1 96.12 93 ALA A O 1
ATOM 783 N N . GLU A 1 94 ? -13.344 -5.41 -4.734 1 95.06 94 GLU A N 1
ATOM 784 C CA . GLU A 1 94 ? -14.125 -6.16 -3.756 1 95.06 94 GLU A CA 1
ATOM 785 C C . GLU A 1 94 ? -13.883 -7.66 -3.883 1 95.06 94 GLU A C 1
ATOM 787 O O . GLU A 1 94 ? -13.734 -8.359 -2.877 1 95.06 94 GLU A O 1
ATOM 792 N N . LYS A 1 95 ? -13.914 -8.109 -5.055 1 93.31 95 LYS A N 1
ATOM 793 C CA . LYS A 1 95 ? -13.672 -9.531 -5.297 1 93.31 95 LYS A CA 1
ATOM 794 C C . LYS A 1 95 ? -12.289 -9.945 -4.789 1 93.31 95 LYS A C 1
ATOM 796 O O . LYS A 1 95 ? -12.148 -10.977 -4.133 1 93.31 95 LYS A O 1
ATOM 801 N N . CYS A 1 96 ? -11.312 -9.18 -5.09 1 95.06 96 CYS A N 1
ATOM 802 C CA . CYS A 1 96 ? -9.945 -9.43 -4.641 1 95.06 96 CYS A CA 1
ATOM 803 C C . CYS A 1 96 ? -9.883 -9.547 -3.123 1 95.06 96 CYS A C 1
ATOM 805 O O . CYS A 1 96 ? -9.352 -10.531 -2.596 1 95.06 96 CYS A O 1
ATOM 807 N N . LEU A 1 97 ? -10.484 -8.633 -2.43 1 95.69 97 LEU A N 1
ATOM 808 C CA . LEU A 1 97 ? -10.391 -8.57 -0.974 1 95.69 97 LEU A CA 1
ATOM 809 C C . LEU A 1 97 ? -11.25 -9.648 -0.327 1 95.69 97 LEU A C 1
ATOM 811 O O . LEU A 1 97 ? -10.852 -10.25 0.673 1 95.69 97 LEU A O 1
ATOM 815 N N . THR A 1 98 ? -12.359 -9.914 -0.891 1 92.88 98 THR A N 1
ATOM 816 C CA . THR A 1 98 ? -13.242 -10.953 -0.362 1 92.88 98 THR A CA 1
ATOM 817 C C . THR A 1 98 ? -12.586 -12.328 -0.48 1 92.88 98 THR A C 1
ATOM 819 O O . THR A 1 98 ? -12.656 -13.133 0.45 1 92.88 98 THR A O 1
ATOM 822 N N . GLU A 1 99 ? -11.961 -12.531 -1.553 1 88.38 99 GLU A N 1
ATOM 823 C CA . GLU A 1 99 ? -11.273 -13.812 -1.738 1 88.38 99 GLU A CA 1
ATOM 824 C C . GLU A 1 99 ? -10.047 -13.914 -0.834 1 88.38 99 GLU A C 1
ATOM 826 O O . GLU A 1 99 ? -9.734 -15 -0.335 1 88.38 99 GLU A O 1
ATOM 831 N N . ALA A 1 100 ? -9.391 -12.836 -0.66 1 86.19 100 ALA A N 1
ATOM 832 C CA . ALA A 1 100 ? -8.203 -12.852 0.185 1 86.19 100 ALA A CA 1
ATOM 833 C C . ALA A 1 100 ? -8.555 -13.203 1.627 1 86.19 100 ALA A C 1
ATOM 835 O O . ALA A 1 100 ? -7.77 -13.844 2.326 1 86.19 100 ALA A O 1
ATOM 836 N N . PHE A 1 101 ? -9.68 -12.82 2.084 1 81.19 101 PHE A N 1
ATOM 837 C CA . PHE A 1 101 ? -10.055 -13.047 3.475 1 81.19 101 PHE A CA 1
ATOM 838 C C . PHE A 1 101 ? -10.977 -14.258 3.594 1 81.19 101 PHE A C 1
ATOM 840 O O . PHE A 1 101 ? -11.211 -14.766 4.695 1 81.19 101 PHE A O 1
ATOM 847 N N . GLY A 1 102 ? -11.445 -14.773 2.539 1 77.56 102 GLY A N 1
ATOM 848 C CA . GLY A 1 102 ? -12.336 -15.922 2.57 1 77.56 102 GLY A CA 1
ATOM 849 C C . GLY A 1 102 ? -11.609 -17.25 2.395 1 77.56 102 GLY A C 1
ATOM 850 O O . GLY A 1 102 ? -10.523 -17.438 2.941 1 77.56 102 GLY A O 1
ATOM 851 N N . GLU A 1 103 ? -12.352 -18.109 1.886 1 74 103 GLU A N 1
ATOM 852 C CA . GLU A 1 103 ? -11.797 -19.422 1.593 1 74 103 GLU A CA 1
ATOM 853 C C . GLU A 1 103 ? -10.906 -19.391 0.356 1 74 103 GLU A C 1
ATOM 855 O O . GLU A 1 103 ? -11.383 -19.562 -0.767 1 74 103 GLU A O 1
ATOM 860 N N . SER A 1 104 ? -9.766 -18.859 0.517 1 76.75 104 SER A N 1
ATOM 861 C CA . SER A 1 104 ? -8.773 -18.828 -0.548 1 76.75 104 SER A CA 1
ATOM 862 C C . SER A 1 104 ? -7.41 -19.297 -0.05 1 76.75 104 SER A C 1
ATOM 864 O O . SER A 1 104 ? -7.16 -19.328 1.157 1 76.75 104 SER A O 1
ATOM 866 N N . PRO A 1 105 ? -6.621 -19.719 -1.005 1 82.81 105 PRO A N 1
ATOM 867 C CA . PRO A 1 105 ? -5.277 -20.141 -0.603 1 82.81 105 PRO A CA 1
ATOM 868 C C . PRO A 1 105 ? -4.387 -18.969 -0.202 1 82.81 105 PRO A C 1
ATOM 870 O O . PRO A 1 105 ? -3.254 -19.172 0.247 1 82.81 105 PRO A O 1
ATOM 873 N N . LEU A 1 106 ? -4.883 -17.812 -0.238 1 88.75 106 LEU A N 1
ATOM 874 C CA . LEU A 1 106 ? -4.086 -16.625 0.069 1 88.75 106 LEU A CA 1
ATOM 875 C C . LEU A 1 106 ? -3.969 -16.422 1.576 1 88.75 106 LEU A C 1
ATOM 877 O O . LEU A 1 106 ? -4.973 -16.469 2.291 1 88.75 106 LEU A O 1
ATOM 881 N N . ILE A 1 107 ? -2.77 -16.328 2.016 1 91.25 107 ILE A N 1
ATOM 882 C CA . ILE A 1 107 ? -2.473 -15.992 3.404 1 91.25 107 ILE A CA 1
ATOM 883 C C . ILE A 1 107 ? -1.879 -14.586 3.475 1 91.25 107 ILE A C 1
ATOM 885 O O . ILE A 1 107 ? -0.856 -14.305 2.846 1 91.25 107 ILE A O 1
ATOM 889 N N . ILE A 1 108 ? -2.545 -13.727 4.23 1 95 108 ILE A N 1
ATOM 890 C CA . ILE A 1 108 ? -2.066 -12.359 4.391 1 95 108 ILE A CA 1
ATOM 891 C C . ILE A 1 108 ? -1.102 -12.281 5.57 1 95 108 ILE A C 1
ATOM 893 O O . ILE A 1 108 ? -1.505 -12.461 6.723 1 95 108 ILE A O 1
ATOM 897 N N . GLU A 1 109 ? 0.138 -11.992 5.293 1 93.38 109 GLU A N 1
ATOM 898 C CA . GLU A 1 109 ? 1.154 -11.859 6.332 1 93.38 109 GLU A CA 1
ATOM 899 C C . GLU A 1 109 ? 1.115 -10.477 6.969 1 93.38 109 GLU A C 1
ATOM 901 O O . GLU A 1 109 ? 1.18 -9.461 6.27 1 93.38 109 GLU A O 1
ATOM 906 N N . PRO A 1 110 ? 0.94 -10.516 8.305 1 91.94 110 PRO A N 1
ATOM 907 C CA . PRO A 1 110 ? 1.058 -9.203 8.945 1 91.94 110 PRO A CA 1
ATOM 908 C C . PRO A 1 110 ? 2.453 -8.602 8.805 1 91.94 110 PRO A C 1
ATOM 910 O O . PRO A 1 110 ? 3.445 -9.336 8.766 1 91.94 110 PRO A O 1
ATOM 913 N N . THR A 1 111 ? 2.475 -7.281 8.695 1 94.88 111 THR A N 1
ATOM 914 C CA . THR A 1 111 ? 3.76 -6.594 8.641 1 94.88 111 THR A CA 1
ATOM 915 C C . THR A 1 111 ? 4.133 -6.039 10.016 1 94.88 111 THR A C 1
ATOM 917 O O . THR A 1 111 ? 3.617 -5 10.43 1 94.88 111 THR A O 1
ATOM 920 N N . THR A 1 112 ? 5.078 -6.684 10.672 1 94.44 112 THR A N 1
ATOM 921 C CA . THR A 1 112 ? 5.539 -6.188 11.961 1 94.44 112 THR A CA 1
ATOM 922 C C . THR A 1 112 ? 6.398 -4.938 11.789 1 94.44 112 THR A C 1
ATOM 924 O O . THR A 1 112 ? 6.875 -4.656 10.688 1 94.44 112 THR A O 1
ATOM 927 N N . THR A 1 113 ? 6.539 -4.25 12.953 1 93.62 113 THR A N 1
ATOM 928 C CA . THR A 1 113 ? 7.402 -3.074 12.93 1 93.62 113 THR A CA 1
ATOM 929 C C . THR A 1 113 ? 8.8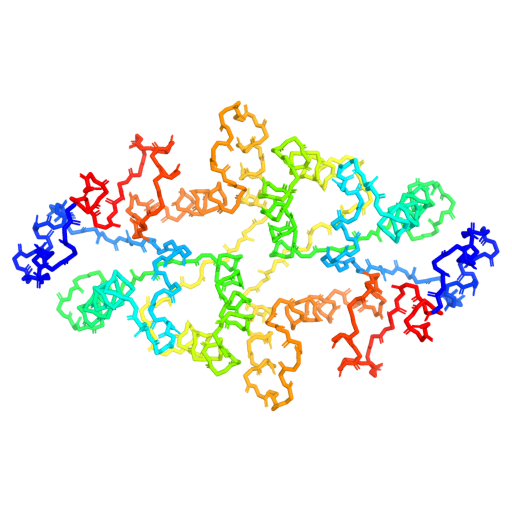28 -3.453 12.539 1 93.62 113 THR A C 1
ATOM 931 O O . THR A 1 113 ? 9.492 -2.721 11.805 1 93.62 113 THR A O 1
ATOM 934 N N . THR A 1 114 ? 9.227 -4.578 12.953 1 95 114 THR A N 1
ATOM 935 C CA . THR A 1 114 ? 10.586 -5.047 12.672 1 95 114 THR A CA 1
ATOM 936 C C . THR A 1 114 ? 10.766 -5.312 11.18 1 95 114 THR A C 1
ATOM 938 O O . THR A 1 114 ? 11.766 -4.902 10.594 1 95 114 THR A O 1
ATOM 941 N N . VAL A 1 115 ? 9.836 -5.973 10.555 1 96.69 115 VAL A N 1
ATOM 942 C CA . VAL A 1 115 ? 9.906 -6.277 9.133 1 96.69 115 VAL A CA 1
ATOM 943 C C . VAL A 1 115 ? 9.891 -4.984 8.32 1 96.69 115 VAL A C 1
ATOM 945 O O . VAL A 1 115 ? 10.664 -4.824 7.379 1 96.69 115 VAL A O 1
ATOM 948 N N . PHE A 1 116 ? 9.062 -4.086 8.688 1 96.88 116 PHE A N 1
ATOM 949 C CA . PHE A 1 116 ? 8.93 -2.818 7.977 1 96.88 116 PHE A CA 1
ATOM 950 C C . PHE A 1 116 ? 10.219 -2.01 8.07 1 96.88 116 PHE A C 1
ATOM 952 O O . PHE A 1 116 ? 10.695 -1.472 7.07 1 96.88 116 PHE A O 1
ATOM 959 N N . GLN A 1 117 ? 10.781 -1.962 9.25 1 95 117 GLN A N 1
ATOM 960 C CA . GLN A 1 117 ? 12.023 -1.231 9.453 1 95 117 GLN A CA 1
ATOM 961 C C . GLN A 1 117 ? 13.172 -1.866 8.672 1 95 117 GLN A C 1
ATOM 963 O O . GLN A 1 117 ? 14 -1.16 8.094 1 95 117 GLN A O 1
ATOM 968 N N . SER A 1 118 ? 13.18 -3.139 8.688 1 96.12 118 SER A N 1
ATOM 969 C CA . SER A 1 118 ? 14.227 -3.828 7.941 1 96.12 118 SER A CA 1
ATOM 970 C C . SER A 1 118 ? 14.141 -3.514 6.449 1 96.12 118 SER A C 1
ATOM 972 O O . SER A 1 118 ? 15.164 -3.395 5.777 1 96.12 118 SER A O 1
ATOM 974 N N . ALA A 1 119 ? 12.922 -3.463 5.922 1 96.94 119 ALA A N 1
ATOM 975 C CA . ALA A 1 119 ? 12.727 -3.111 4.52 1 96.94 119 ALA A CA 1
ATOM 976 C C . ALA A 1 119 ? 13.227 -1.7 4.23 1 96.94 119 ALA A C 1
ATOM 978 O O . ALA A 1 119 ? 13.875 -1.463 3.209 1 96.94 119 ALA A O 1
ATOM 979 N N . ILE A 1 120 ? 12.953 -0.769 5.133 1 95.88 120 ILE A N 1
ATOM 980 C CA . ILE A 1 120 ? 13.406 0.607 4.961 1 95.88 120 ILE A CA 1
ATOM 981 C C . ILE A 1 120 ? 14.93 0.656 4.961 1 95.88 120 ILE A C 1
ATOM 983 O O . ILE A 1 120 ? 15.539 1.281 4.09 1 95.88 120 ILE A O 1
ATOM 987 N N . ASP A 1 121 ? 15.5 0.001 5.891 1 95.44 121 ASP A N 1
ATOM 988 C CA . ASP A 1 121 ? 16.953 -0.022 5.992 1 95.44 121 ASP A CA 1
ATOM 989 C C . ASP A 1 121 ? 17.578 -0.557 4.711 1 95.44 121 ASP A C 1
ATOM 991 O O . ASP A 1 121 ? 18.547 0.015 4.203 1 95.44 121 ASP A O 1
ATOM 995 N N . ALA A 1 122 ? 17.031 -1.632 4.211 1 94.56 122 ALA A N 1
ATOM 996 C CA . ALA A 1 122 ? 17.547 -2.234 2.99 1 94.56 122 ALA A CA 1
ATOM 997 C C . ALA A 1 122 ? 17.375 -1.301 1.796 1 94.56 122 ALA A C 1
ATOM 999 O O . ALA A 1 122 ? 18.297 -1.151 0.979 1 94.56 122 ALA A O 1
ATOM 1000 N N . PHE A 1 123 ? 16.281 -0.698 1.665 1 95.94 123 PHE A N 1
ATOM 1001 C CA . PHE A 1 123 ? 16 0.213 0.563 1 95.94 123 PHE A CA 1
ATOM 1002 C C . PHE A 1 123 ? 16.953 1.405 0.583 1 95.94 123 PHE A C 1
ATOM 1004 O O . PHE A 1 123 ? 17.5 1.782 -0.453 1 95.94 123 PHE A O 1
ATOM 1011 N N . VAL A 1 124 ? 17.109 1.979 1.764 1 93.31 124 VAL A N 1
ATOM 1012 C CA . VAL A 1 124 ? 17.906 3.188 1.917 1 93.31 124 VAL A CA 1
ATOM 1013 C C . VAL A 1 124 ? 19.375 2.865 1.68 1 93.31 124 VAL A C 1
ATOM 1015 O O . VAL A 1 124 ? 20.109 3.66 1.08 1 93.31 124 VAL A O 1
ATOM 1018 N N . LYS A 1 125 ? 19.812 1.748 2.068 1 92.25 125 LYS A N 1
ATOM 1019 C CA . LYS A 1 125 ? 21.219 1.351 1.98 1 92.25 125 LYS A CA 1
ATOM 1020 C C . LYS A 1 125 ? 21.594 0.983 0.548 1 92.25 125 LYS A C 1
ATOM 1022 O O . LYS A 1 125 ? 22.75 1.145 0.145 1 92.25 125 LYS A O 1
ATOM 1027 N N . ASP A 1 126 ? 20.625 0.48 -0.141 1 89.25 126 ASP A N 1
ATOM 1028 C CA . ASP A 1 126 ? 20.922 -0.021 -1.48 1 89.25 126 ASP A CA 1
ATOM 1029 C C . ASP A 1 126 ? 21.109 1.129 -2.465 1 89.25 126 ASP A C 1
ATOM 1031 O O . ASP A 1 126 ? 20.281 2.043 -2.535 1 89.25 126 ASP A O 1
ATOM 1035 N N . SER A 1 127 ? 22.094 1.034 -3.135 1 75.94 127 SER A N 1
ATOM 1036 C CA . SER A 1 127 ? 22.453 2.057 -4.109 1 75.94 127 SER A CA 1
ATOM 1037 C C . SER A 1 127 ? 21.75 1.828 -5.441 1 75.94 127 SER A C 1
ATOM 1039 O O . SER A 1 127 ? 21.625 2.752 -6.246 1 75.94 127 SER A O 1
ATOM 1041 N N . ASP A 1 128 ? 21.531 0.637 -5.723 1 67.56 128 ASP A N 1
ATOM 1042 C CA . ASP A 1 128 ? 20.781 0.295 -6.926 1 67.56 128 ASP A CA 1
ATOM 1043 C C . ASP A 1 128 ? 19.266 0.319 -6.656 1 67.56 128 ASP A C 1
ATOM 1045 O O . ASP A 1 128 ? 18.766 -0.504 -5.898 1 67.56 128 ASP A O 1
ATOM 1049 N N . LYS A 1 129 ? 18.594 1.228 -7.137 1 68.38 129 LYS A N 1
ATOM 1050 C CA . LYS A 1 129 ? 17.219 1.453 -6.691 1 68.38 129 LYS A CA 1
ATOM 1051 C C . LYS A 1 129 ? 16.234 1.181 -7.812 1 68.38 129 LYS A C 1
ATOM 1053 O O . LYS A 1 129 ? 15.18 1.825 -7.891 1 68.38 129 LYS A O 1
ATOM 1058 N N . ASP A 1 130 ? 16.516 0.113 -8.617 1 86.62 130 ASP A N 1
ATOM 1059 C CA . ASP A 1 130 ? 15.523 -0.26 -9.625 1 86.62 130 ASP A CA 1
ATOM 1060 C C . ASP A 1 130 ? 14.234 -0.738 -8.961 1 86.62 130 ASP A C 1
ATOM 1062 O O . ASP A 1 130 ? 13.156 -0.228 -9.258 1 86.62 130 ASP A O 1
ATOM 1066 N N . PRO A 1 131 ? 14.383 -1.542 -7.898 1 93.25 131 PRO A N 1
ATOM 1067 C CA . PRO A 1 131 ? 13.156 -1.903 -7.184 1 93.25 131 PRO A CA 1
ATOM 1068 C C . PRO A 1 131 ? 12.609 -0.76 -6.332 1 93.25 131 PRO A C 1
ATOM 1070 O O . PRO A 1 131 ? 13.383 -0.009 -5.73 1 93.25 131 PRO A O 1
ATOM 1073 N N . ASN A 1 132 ? 11.344 -0.596 -6.34 1 96.06 132 ASN A N 1
ATOM 1074 C CA . ASN A 1 132 ? 10.734 0.384 -5.453 1 96.06 132 ASN A CA 1
ATOM 1075 C C . ASN A 1 132 ? 10.578 -0.163 -4.035 1 96.06 132 ASN A C 1
ATOM 1077 O O . ASN A 1 132 ? 10.891 -1.327 -3.777 1 96.06 132 ASN A O 1
ATOM 1081 N N . PHE A 1 133 ? 10.164 0.626 -3.131 1 96.94 133 PHE A N 1
ATOM 1082 C CA . PHE A 1 133 ? 10.102 0.234 -1.729 1 96.94 133 PHE A CA 1
ATOM 1083 C C . PHE A 1 133 ? 9.164 -0.957 -1.544 1 96.94 133 PHE A C 1
ATOM 1085 O O . PHE A 1 133 ? 9.414 -1.821 -0.701 1 96.94 133 PHE A O 1
ATOM 1092 N N . GLY A 1 134 ? 8.008 -0.989 -2.229 1 97.69 134 GLY A N 1
ATOM 1093 C CA . GLY A 1 134 ? 7.094 -2.115 -2.131 1 97.69 134 GLY A CA 1
ATOM 1094 C C . GLY A 1 134 ? 7.762 -3.453 -2.391 1 97.69 134 GLY A C 1
ATOM 1095 O O . GLY A 1 134 ? 7.434 -4.453 -1.751 1 97.69 134 GLY A O 1
ATOM 1096 N N . GLU A 1 135 ? 8.719 -3.455 -3.26 1 96.69 135 GLU A N 1
ATOM 1097 C CA . GLU A 1 135 ? 9.438 -4.684 -3.59 1 96.69 135 GLU A CA 1
ATOM 1098 C C . GLU A 1 135 ? 10.43 -5.055 -2.49 1 96.69 135 GLU A C 1
ATOM 1100 O O . GLU A 1 135 ? 10.648 -6.234 -2.215 1 96.69 135 GLU A O 1
ATOM 1105 N N . TYR A 1 136 ? 11.008 -4.07 -1.838 1 97.06 136 TYR A N 1
ATOM 1106 C CA . TYR A 1 136 ? 11.836 -4.348 -0.668 1 97.06 136 TYR A CA 1
ATOM 1107 C C . TYR A 1 136 ? 11 -4.891 0.479 1 97.06 136 TYR A C 1
ATOM 1109 O O . TYR A 1 136 ? 11.445 -5.766 1.225 1 97.06 136 TYR A O 1
ATOM 1117 N N . LEU A 1 137 ? 9.82 -4.344 0.607 1 98.12 137 LEU A N 1
ATOM 1118 C CA . LEU A 1 137 ? 8.922 -4.832 1.648 1 98.12 137 LEU A CA 1
ATOM 1119 C C . LEU A 1 137 ? 8.492 -6.27 1.369 1 98.12 137 LEU A C 1
ATOM 1121 O O . LEU A 1 137 ? 8.406 -7.086 2.289 1 98.12 137 LEU A O 1
ATOM 1125 N N . ASP A 1 138 ? 8.18 -6.566 0.095 1 97.69 138 ASP A N 1
ATOM 1126 C CA . ASP A 1 138 ? 7.898 -7.945 -0.289 1 97.69 138 ASP A CA 1
ATOM 1127 C C . ASP A 1 138 ? 9.055 -8.867 0.095 1 97.69 138 ASP A C 1
ATOM 1129 O O . ASP A 1 138 ? 8.844 -9.906 0.725 1 97.69 138 ASP A O 1
ATOM 1133 N N . TYR A 1 139 ? 10.219 -8.43 -0.23 1 96.88 139 TYR A N 1
ATOM 1134 C CA . TYR A 1 139 ? 11.398 -9.234 0.047 1 96.88 139 TYR A CA 1
ATOM 1135 C C . TYR A 1 139 ? 11.586 -9.438 1.546 1 96.88 139 TYR A C 1
ATOM 1137 O O . TYR A 1 139 ? 11.852 -10.555 2.002 1 96.88 139 TYR A O 1
ATOM 1145 N N . ALA A 1 140 ? 11.492 -8.391 2.355 1 97.69 140 ALA A N 1
ATOM 1146 C CA . ALA A 1 140 ? 11.625 -8.492 3.807 1 97.69 140 ALA A CA 1
ATOM 1147 C C . ALA A 1 140 ? 10.578 -9.438 4.391 1 97.69 140 ALA A C 1
ATOM 1149 O O . ALA A 1 140 ? 10.875 -10.211 5.305 1 97.69 140 ALA A O 1
ATOM 1150 N N . THR A 1 141 ? 9.344 -9.367 3.885 1 97.69 141 THR A N 1
ATOM 1151 C CA . THR A 1 141 ? 8.281 -10.258 4.332 1 97.69 141 THR A CA 1
ATOM 1152 C C . THR A 1 141 ? 8.625 -11.711 4.023 1 97.69 141 THR A C 1
ATOM 1154 O O . THR A 1 141 ? 8.43 -12.586 4.863 1 97.69 141 THR A O 1
ATOM 1157 N N . MET A 1 142 ? 9.117 -11.922 2.826 1 95.94 142 MET A N 1
ATOM 1158 C CA . MET A 1 142 ? 9.523 -13.266 2.42 1 95.94 142 MET A CA 1
ATOM 1159 C C . MET A 1 142 ? 10.617 -13.797 3.33 1 95.94 142 MET A C 1
ATOM 1161 O O . MET A 1 142 ? 10.562 -14.945 3.773 1 95.94 142 MET A O 1
ATOM 1165 N N . GLN A 1 143 ? 11.602 -12.945 3.645 1 95.81 143 GLN A N 1
ATOM 1166 C CA . GLN A 1 143 ? 12.688 -13.359 4.527 1 95.81 143 GLN A CA 1
ATOM 1167 C C . GLN A 1 143 ? 12.164 -13.742 5.906 1 95.81 143 GLN A C 1
ATOM 1169 O O . GLN A 1 143 ? 12.539 -14.781 6.453 1 95.81 143 GLN A O 1
ATOM 1174 N N . GLU A 1 144 ? 11.328 -12.914 6.426 1 95.19 144 GLU A N 1
ATOM 1175 C CA . GLU A 1 144 ? 10.758 -13.18 7.742 1 95.19 144 GLU A CA 1
ATOM 1176 C C . GLU A 1 144 ? 9.953 -14.477 7.75 1 95.19 144 GLU A C 1
ATOM 1178 O O . GLU A 1 144 ? 10 -15.234 8.727 1 95.19 144 GLU A O 1
ATOM 1183 N N . ALA A 1 145 ? 9.227 -14.758 6.707 1 93 145 ALA A N 1
ATOM 1184 C CA . ALA A 1 145 ? 8.344 -15.922 6.609 1 93 145 ALA A CA 1
ATOM 1185 C C . ALA A 1 145 ? 9.094 -17.125 6.039 1 93 145 ALA A C 1
ATOM 1187 O O . ALA A 1 145 ? 8.508 -18.188 5.852 1 93 145 ALA A O 1
ATOM 1188 N N . GLN A 1 146 ? 10.352 -17 5.719 1 91.62 146 GLN A N 1
ATOM 1189 C CA . GLN A 1 146 ? 11.188 -18.062 5.156 1 91.62 146 GLN A CA 1
ATOM 1190 C C . GLN A 1 146 ? 10.602 -18.578 3.848 1 91.62 146 GLN A C 1
ATOM 1192 O O . GLN A 1 146 ? 10.453 -19.797 3.666 1 91.62 146 GLN A O 1
ATOM 1197 N N . ILE A 1 147 ? 10.234 -17.672 3.006 1 92.19 147 ILE A N 1
ATOM 1198 C CA . ILE A 1 147 ? 9.742 -17.953 1.665 1 92.19 147 ILE A CA 1
ATOM 1199 C C . ILE A 1 147 ? 10.82 -17.625 0.634 1 92.19 147 ILE A C 1
ATOM 1201 O O . ILE A 1 147 ? 11.336 -16.5 0.614 1 92.19 147 ILE A O 1
ATOM 1205 N N . GLU A 1 148 ? 11.055 -18.547 -0.279 1 89.56 148 GLU A N 1
ATOM 1206 C CA . GLU A 1 148 ? 12.156 -18.344 -1.22 1 89.56 148 GLU A CA 1
ATOM 1207 C C . GLU A 1 148 ? 11.641 -18.266 -2.656 1 89.56 148 GLU A C 1
ATOM 1209 O O . GLU A 1 148 ? 12.414 -18.031 -3.584 1 89.56 148 GLU A O 1
ATOM 1214 N N . HIS A 1 149 ? 10.367 -18.484 -2.85 1 88.56 149 HIS A N 1
ATOM 1215 C CA . HIS A 1 149 ? 9.789 -18.453 -4.191 1 88.56 149 HIS A CA 1
ATOM 1216 C C . HIS A 1 149 ? 8.734 -17.359 -4.309 1 88.56 149 HIS A C 1
ATOM 1218 O O . HIS A 1 149 ? 7.914 -17.172 -3.408 1 88.56 149 HIS A O 1
ATOM 1224 N N . ILE A 1 150 ? 8.797 -16.594 -5.441 1 91.62 150 ILE A N 1
ATOM 1225 C CA . ILE A 1 150 ? 7.812 -15.539 -5.668 1 91.62 150 ILE A CA 1
ATOM 1226 C C . ILE A 1 150 ? 7.219 -15.688 -7.07 1 91.62 150 ILE A C 1
ATOM 1228 O O . ILE A 1 150 ? 7.949 -15.906 -8.039 1 91.62 150 ILE A O 1
ATOM 1232 N N . LEU A 1 151 ? 5.898 -15.641 -7.078 1 90.81 151 LEU A N 1
ATOM 1233 C CA . LEU A 1 151 ? 5.184 -15.523 -8.344 1 90.81 151 LEU A CA 1
ATOM 1234 C C . LEU A 1 151 ? 5.141 -14.07 -8.805 1 90.81 151 LEU A C 1
ATOM 1236 O O . LEU A 1 151 ? 4.457 -13.242 -8.203 1 90.81 151 LEU A O 1
ATOM 1240 N N . THR A 1 152 ? 5.883 -13.703 -9.875 1 89.94 152 THR A N 1
ATOM 1241 C CA . THR A 1 152 ? 5.906 -12.32 -10.336 1 89.94 152 THR A CA 1
ATOM 1242 C C . THR A 1 152 ? 6.402 -12.234 -11.773 1 89.94 152 THR A C 1
ATOM 1244 O O . THR A 1 152 ? 7.152 -13.102 -12.227 1 89.94 152 THR A O 1
ATOM 1247 N N . TRP A 1 153 ? 5.957 -11.164 -12.477 1 86.62 153 TRP A N 1
ATOM 1248 C CA . TRP A 1 153 ? 6.48 -10.836 -13.797 1 86.62 153 TRP A CA 1
ATOM 1249 C C . TRP A 1 153 ? 7.383 -9.602 -13.734 1 86.62 153 TRP A C 1
ATOM 1251 O O . TRP A 1 153 ? 7.828 -9.102 -14.766 1 86.62 153 TRP A O 1
ATOM 1261 N N . ASP A 1 154 ? 7.602 -9.141 -12.562 1 86.75 154 ASP A N 1
ATOM 1262 C CA . ASP A 1 154 ? 8.438 -7.957 -12.383 1 86.75 154 ASP A CA 1
ATOM 1263 C C . ASP A 1 154 ? 9.914 -8.336 -12.289 1 86.75 154 ASP A C 1
ATOM 1265 O O . ASP A 1 154 ? 10.344 -8.945 -11.305 1 86.75 154 ASP A O 1
ATOM 1269 N N . SER A 1 155 ? 10.688 -7.879 -13.242 1 86.75 155 SER A N 1
ATOM 1270 C CA . SER A 1 155 ? 12.102 -8.227 -13.32 1 86.75 155 SER A CA 1
ATOM 1271 C C . SER A 1 155 ? 12.906 -7.523 -12.242 1 86.75 155 SER A C 1
ATOM 1273 O O . SER A 1 155 ? 14.062 -7.875 -11.992 1 86.75 155 SER A O 1
ATOM 1275 N N . ASP A 1 156 ? 12.359 -6.531 -11.516 1 88.5 156 ASP A N 1
ATOM 1276 C CA . ASP A 1 156 ? 13.062 -5.824 -10.453 1 88.5 156 ASP A CA 1
ATOM 1277 C C . ASP A 1 156 ? 13.461 -6.777 -9.328 1 88.5 156 ASP A C 1
ATOM 1279 O O . ASP A 1 156 ? 14.461 -6.551 -8.641 1 88.5 156 ASP A O 1
ATOM 1283 N N . PHE A 1 157 ? 12.812 -7.902 -9.234 1 90.81 157 PHE A N 1
ATOM 1284 C CA . PHE A 1 157 ? 13.102 -8.867 -8.18 1 90.81 157 PHE A CA 1
ATOM 1285 C C . PHE A 1 157 ? 14.406 -9.594 -8.445 1 90.81 157 PHE A C 1
ATOM 1287 O O . PHE A 1 157 ? 14.953 -10.258 -7.559 1 90.81 157 PHE A O 1
ATOM 1294 N N . CYS A 1 158 ? 14.938 -9.5 -9.656 1 85.5 158 CYS A N 1
ATOM 1295 C CA . CYS A 1 158 ? 16.25 -10.062 -9.961 1 85.5 158 CYS A CA 1
ATOM 1296 C C . CYS A 1 158 ? 17.312 -9.508 -9.016 1 85.5 158 CYS A C 1
ATOM 1298 O O . CYS A 1 158 ? 18.297 -10.188 -8.711 1 85.5 158 CYS A O 1
ATOM 1300 N N . ARG A 1 159 ? 17.094 -8.367 -8.469 1 88 159 ARG A N 1
ATOM 1301 C CA . ARG A 1 159 ? 17.984 -7.73 -7.52 1 88 159 ARG A CA 1
ATOM 1302 C C . ARG A 1 159 ? 18.234 -8.633 -6.312 1 88 159 ARG A C 1
ATOM 1304 O O . ARG A 1 159 ? 19.312 -8.602 -5.719 1 88 159 ARG A O 1
ATOM 1311 N N . PHE A 1 160 ? 17.203 -9.438 -6.031 1 89.31 160 PHE A N 1
ATOM 1312 C CA . PHE A 1 160 ? 17.266 -10.281 -4.84 1 89.31 160 PHE A CA 1
ATOM 1313 C C . PHE A 1 160 ? 17.656 -11.703 -5.199 1 89.31 160 PHE A C 1
ATOM 1315 O O . PHE A 1 160 ? 17.5 -12.625 -4.391 1 89.31 160 PHE A O 1
ATOM 1322 N N . GLY A 1 161 ? 18.047 -12.023 -6.344 1 75.94 161 GLY A N 1
ATOM 1323 C CA . GLY A 1 161 ? 18.156 -13.289 -7.055 1 75.94 161 GLY A CA 1
ATOM 1324 C C . GLY A 1 161 ? 19.031 -14.305 -6.332 1 75.94 161 GLY A C 1
ATOM 1325 O O . GLY A 1 161 ? 18.812 -15.508 -6.457 1 75.94 161 GLY A O 1
ATOM 1326 N N . GLU A 1 162 ? 19.812 -13.914 -5.586 1 79.19 162 GLU A N 1
ATOM 1327 C CA . GLU A 1 162 ? 20.594 -14.914 -4.863 1 79.19 162 GLU A CA 1
ATOM 1328 C C . GLU A 1 162 ? 19.75 -15.586 -3.775 1 79.19 162 GLU A C 1
ATOM 1330 O O . GLU A 1 162 ? 20.031 -16.719 -3.379 1 79.19 162 GLU A O 1
ATOM 1335 N N . GLN A 1 163 ? 18.734 -14.977 -3.424 1 86.19 163 GLN A N 1
ATOM 1336 C CA . GLN A 1 163 ? 18 -15.438 -2.246 1 86.19 163 GLN A CA 1
ATOM 1337 C C . GLN A 1 163 ? 16.578 -15.859 -2.607 1 86.19 163 GLN A C 1
ATOM 1339 O O . GLN A 1 163 ? 15.922 -16.562 -1.838 1 86.19 163 GLN A O 1
ATOM 1344 N N . ILE A 1 164 ? 16.156 -15.383 -3.752 1 88.25 164 ILE A N 1
ATOM 1345 C CA . ILE A 1 164 ? 14.773 -15.711 -4.117 1 88.25 164 ILE A CA 1
ATOM 1346 C C . ILE A 1 164 ? 14.734 -16.266 -5.535 1 88.25 164 ILE A C 1
ATOM 1348 O O . ILE A 1 164 ? 15.578 -15.922 -6.371 1 88.25 164 ILE A O 1
ATOM 1352 N N . THR A 1 165 ? 13.836 -17.125 -5.742 1 85.25 165 THR A N 1
ATOM 1353 C CA . THR A 1 165 ? 13.562 -17.688 -7.062 1 85.25 165 THR A CA 1
ATOM 1354 C C . THR A 1 165 ? 12.25 -17.141 -7.613 1 85.25 165 THR A C 1
ATOM 1356 O O . THR A 1 165 ? 11.211 -17.203 -6.941 1 85.25 165 THR A O 1
ATOM 1359 N N . MET A 1 166 ? 12.312 -16.594 -8.758 1 85.56 166 MET A N 1
ATOM 1360 C CA . MET A 1 166 ? 11.125 -16.047 -9.406 1 85.56 166 MET A CA 1
ATOM 1361 C C . MET A 1 166 ? 10.398 -17.109 -10.211 1 85.56 166 MET A C 1
ATOM 1363 O O . MET A 1 166 ? 11.031 -17.906 -10.906 1 85.56 166 MET A O 1
ATOM 1367 N N . LEU A 1 167 ? 9.172 -17.125 -10 1 80.19 167 LEU A N 1
ATOM 1368 C CA . LEU A 1 167 ? 8.273 -18 -10.75 1 80.19 167 LEU A CA 1
ATOM 1369 C C . LEU A 1 167 ? 7.254 -17.172 -11.539 1 80.19 167 LEU A C 1
ATOM 1371 O O . LEU A 1 167 ? 6.828 -16.109 -11.086 1 80.19 167 LEU A O 1
ATOM 1375 N N . PRO A 1 168 ? 6.773 -17.516 -12.773 1 68.56 168 PRO A N 1
ATOM 1376 C CA . PRO A 1 168 ? 7.301 -18.672 -13.516 1 68.56 168 PRO A CA 1
ATOM 1377 C C . PRO A 1 168 ? 8.656 -18.391 -14.148 1 68.56 168 PRO A C 1
ATOM 1379 O O . PRO A 1 168 ? 8.969 -17.234 -14.461 1 68.56 168 PRO A O 1
ATOM 1382 N N . HIS A 1 169 ? 9.742 -19.234 -14.07 1 57.09 169 HIS A N 1
ATOM 1383 C CA . HIS A 1 169 ? 11.094 -19.109 -14.594 1 57.09 169 HIS A CA 1
ATOM 1384 C C . HIS A 1 169 ? 11.086 -18.625 -16.047 1 57.09 169 HIS A C 1
ATOM 1386 O O . HIS A 1 169 ? 11.852 -17.734 -16.406 1 57.09 169 HIS A O 1
ATOM 1392 N N . LYS A 1 170 ? 10.828 -19.359 -16.953 1 47.72 170 LYS A N 1
ATOM 1393 C CA . LYS A 1 170 ? 11.039 -19.219 -18.391 1 47.72 170 LYS A CA 1
ATOM 1394 C C . LYS A 1 170 ? 10.242 -18.031 -18.938 1 47.72 170 LYS A C 1
ATOM 1396 O O . LYS A 1 170 ? 10.391 -17.672 -20.109 1 47.72 170 LYS A O 1
ATOM 1401 N N . MET A 1 171 ? 9.391 -17.531 -18.25 1 41 171 MET A N 1
ATOM 1402 C CA . MET A 1 171 ? 8.617 -16.484 -18.906 1 41 171 MET A CA 1
ATOM 1403 C C . MET A 1 171 ? 9.383 -15.156 -18.922 1 41 171 MET A C 1
ATOM 1405 O O . MET A 1 171 ? 8.953 -14.188 -19.531 1 41 171 MET A O 1
ATOM 1409 N N . TRP A 1 172 ? 10.344 -14.867 -18.062 1 37.44 172 TRP A N 1
ATOM 1410 C CA . TRP A 1 172 ? 11.078 -13.602 -18.016 1 37.44 172 TRP A CA 1
ATOM 1411 C C . TRP A 1 172 ? 12 -13.461 -19.219 1 37.44 172 TRP A C 1
ATOM 1413 O O . TRP A 1 172 ? 12.383 -12.352 -19.594 1 37.44 172 TRP A O 1
ATOM 1423 N N . ASN A 1 173 ? 12.711 -14.375 -19.578 1 31.27 173 ASN A N 1
ATOM 1424 C CA . ASN A 1 173 ? 13.57 -14.242 -20.75 1 31.27 173 ASN A CA 1
ATOM 1425 C C . ASN A 1 173 ? 12.766 -14.148 -22.047 1 31.27 173 ASN A C 1
ATOM 1427 O O . ASN A 1 173 ? 13.289 -14.406 -23.125 1 31.27 173 ASN A O 1
ATOM 1431 N N . MET A 1 174 ? 11.594 -14.039 -21.969 1 29.36 174 MET A N 1
ATOM 1432 C CA . MET A 1 174 ? 10.977 -13.891 -23.281 1 29.36 174 MET A CA 1
ATOM 1433 C C . MET A 1 174 ? 11.039 -12.438 -23.75 1 29.36 174 MET A C 1
ATOM 1435 O O . MET A 1 174 ? 10.914 -11.516 -22.938 1 29.36 174 MET A O 1
ATOM 1439 N N . MET B 1 1 ? -11.555 28.547 -8.078 1 24.83 1 MET B N 1
ATOM 1440 C CA . MET B 1 1 ? -10.867 29.344 -7.055 1 24.83 1 MET B CA 1
ATOM 1441 C C . MET B 1 1 ? -9.367 29.062 -7.07 1 24.83 1 MET B C 1
ATOM 1443 O O . MET B 1 1 ? -8.945 27.906 -7.215 1 24.83 1 MET B O 1
ATOM 1447 N N . ASP B 1 2 ? -8.57 30.078 -7.176 1 27.91 2 ASP B N 1
ATOM 1448 C CA . ASP B 1 2 ? -7.121 30.234 -7.312 1 27.91 2 ASP B CA 1
ATOM 1449 C C . ASP B 1 2 ? -6.406 29.922 -6.004 1 27.91 2 ASP B C 1
ATOM 1451 O O . ASP B 1 2 ? -6.824 30.375 -4.934 1 27.91 2 ASP B O 1
ATOM 1455 N N . ILE B 1 3 ? -5.609 28.969 -6.008 1 33.88 3 ILE B N 1
ATOM 1456 C CA . ILE B 1 3 ? -4.766 28.516 -4.914 1 33.88 3 ILE B CA 1
ATOM 1457 C C . ILE B 1 3 ? -4.023 29.703 -4.301 1 33.88 3 ILE B C 1
ATOM 1459 O O . ILE B 1 3 ? -3.379 29.562 -3.256 1 33.88 3 ILE B O 1
ATOM 1463 N N . SER B 1 4 ? -3.787 30.75 -4.879 1 32.16 4 SER B N 1
ATOM 1464 C CA . SER B 1 4 ? -3.041 31.906 -4.398 1 32.16 4 SER B CA 1
ATOM 1465 C C . SER B 1 4 ? -3.668 32.469 -3.133 1 32.16 4 SER B C 1
ATOM 1467 O O . SER B 1 4 ? -3.035 33.25 -2.42 1 32.16 4 SER B O 1
ATOM 1469 N N . ASP B 1 5 ? -4.898 32.469 -3.084 1 32.16 5 ASP B N 1
ATOM 1470 C CA . ASP B 1 5 ? -5.516 33.156 -1.963 1 32.16 5 ASP B CA 1
ATOM 1471 C C . ASP B 1 5 ? -5.469 32.312 -0.693 1 32.16 5 ASP B C 1
ATOM 1473 O O . ASP B 1 5 ? -6.152 32.625 0.287 1 32.16 5 ASP B O 1
ATOM 1477 N N . LEU B 1 6 ? -4.797 31.219 -0.734 1 36.53 6 LEU B N 1
ATOM 1478 C CA . LEU B 1 6 ? -4.73 30.359 0.443 1 36.53 6 LEU B CA 1
ATOM 1479 C C . LEU B 1 6 ? -3.928 31.031 1.557 1 36.53 6 LEU B C 1
ATOM 1481 O O . LEU B 1 6 ? -2.799 31.469 1.333 1 36.53 6 LEU B O 1
ATOM 1485 N N . PRO B 1 7 ? -4.523 31.594 2.611 1 35.22 7 PRO B N 1
ATOM 1486 C CA . PRO B 1 7 ? -3.723 32.25 3.646 1 35.22 7 PRO B CA 1
ATOM 1487 C C . PRO B 1 7 ? -2.676 31.328 4.262 1 35.22 7 PRO B C 1
ATOM 1489 O O . PRO B 1 7 ? -2.859 30.109 4.281 1 35.22 7 PRO B O 1
ATOM 1492 N N . TYR B 1 8 ? -1.467 31.656 4.246 1 34.41 8 TYR B N 1
ATOM 1493 C CA . TYR B 1 8 ? -0.373 31.109 5.031 1 34.41 8 TYR B CA 1
ATOM 1494 C C . TYR B 1 8 ? -0.813 30.828 6.469 1 34.41 8 TYR B C 1
ATOM 1496 O O . TYR B 1 8 ? -1.646 31.562 7.016 1 34.41 8 TYR B O 1
ATOM 1504 N N . PRO B 1 9 ? -0.56 29.578 7.023 1 33.84 9 PRO B N 1
ATOM 1505 C CA . PRO B 1 9 ? -0.948 29.297 8.406 1 33.84 9 PRO B CA 1
ATOM 1506 C C . PRO B 1 9 ? -0.382 30.297 9.398 1 33.84 9 PRO B C 1
ATOM 1508 O O . PRO B 1 9 ? 0.836 30.484 9.484 1 33.84 9 PRO B O 1
ATOM 1511 N N . ASP B 1 10 ? -0.862 31.422 9.664 1 32.84 10 ASP B N 1
ATOM 1512 C CA . ASP B 1 10 ? -0.569 32.156 10.898 1 32.84 10 ASP B CA 1
ATOM 1513 C C . ASP B 1 10 ? -0.813 31.25 12.117 1 32.84 10 ASP B C 1
ATOM 1515 O O . ASP B 1 10 ? -1.702 30.406 12.102 1 32.84 10 ASP B O 1
ATOM 1519 N N . THR B 1 11 ? 0.134 31 13.047 1 38.44 11 THR B N 1
ATOM 1520 C CA . THR B 1 11 ? -0.045 30.328 14.328 1 38.44 11 THR B CA 1
ATOM 1521 C C . THR B 1 11 ? -1.458 30.531 14.859 1 38.44 11 THR B C 1
ATOM 1523 O O . THR B 1 11 ? -1.974 29.703 15.617 1 38.44 11 THR B O 1
ATOM 1526 N N . SER B 1 12 ? -2.008 31.688 14.969 1 38.81 12 SER B N 1
ATOM 1527 C CA . SER B 1 12 ? -3.432 32 15.039 1 38.81 12 SER B CA 1
ATOM 1528 C C . SER B 1 12 ? -4.223 31.203 14 1 38.81 12 SER B C 1
ATOM 1530 O O . SER B 1 12 ? -5.457 31.219 14.016 1 38.81 12 SER B O 1
ATOM 1532 N N . GLN B 1 13 ? -3.604 30.562 13.219 1 40.25 13 GLN B N 1
ATOM 1533 C CA . GLN B 1 13 ? -3.969 29.922 11.953 1 40.25 13 GLN B CA 1
ATOM 1534 C C . GLN B 1 13 ? -4.492 28.516 12.18 1 40.25 13 GLN B C 1
ATOM 1536 O O . GLN B 1 13 ? -5.223 27.969 11.344 1 40.25 13 GLN B O 1
ATOM 1541 N N . PHE B 1 14 ? -3.844 27.812 13.031 1 45.16 14 PHE B N 1
ATOM 1542 C CA . PHE B 1 14 ? -4.562 26.578 13.344 1 45.16 14 PHE B CA 1
ATOM 1543 C C . PHE B 1 14 ? -6.027 26.875 13.648 1 45.16 14 PHE B C 1
ATOM 1545 O O . PHE B 1 14 ? -6.902 26.047 13.359 1 45.16 14 PHE B O 1
ATOM 1552 N N . GLU B 1 15 ? -6.215 27.984 14.414 1 46.03 15 GLU B N 1
ATOM 1553 C CA . GLU B 1 15 ? -7.617 28.391 14.461 1 46.03 15 GLU B CA 1
ATOM 1554 C C . GLU B 1 15 ? -8.219 28.453 13.055 1 46.03 15 GLU B C 1
ATOM 1556 O O . GLU B 1 15 ? -9.398 28.141 12.867 1 46.03 15 GLU B O 1
ATOM 1561 N N . HIS B 1 16 ? -7.379 28.797 12.289 1 43.38 16 HIS B N 1
ATOM 1562 C CA . HIS B 1 16 ? -7.844 28.859 10.906 1 43.38 16 HIS B CA 1
ATOM 1563 C C . HIS B 1 16 ? -8.148 27.469 10.367 1 43.38 16 HIS B C 1
ATOM 1565 O O . HIS B 1 16 ? -9.031 27.297 9.523 1 43.38 16 HIS B O 1
ATOM 1571 N N . TYR B 1 17 ? -7.312 26.562 10.758 1 45.16 17 TYR B N 1
ATOM 1572 C CA . TYR B 1 17 ? -7.574 25.203 10.305 1 45.16 17 TYR B CA 1
ATOM 1573 C C . TYR B 1 17 ? -8.727 24.578 11.086 1 45.16 17 TYR B C 1
ATOM 1575 O O . TYR B 1 17 ? -9.031 23.391 10.93 1 45.16 17 TYR B O 1
ATOM 1583 N N . GLY B 1 18 ? -9.484 25.531 11.797 1 44.69 18 GLY B N 1
ATOM 1584 C CA . GLY B 1 18 ? -10.602 25.016 12.57 1 44.69 18 GLY B CA 1
ATOM 1585 C C . GLY B 1 18 ? -10.18 24.016 13.641 1 44.69 18 GLY B C 1
ATOM 1586 O O . GLY B 1 18 ? -10.969 23.156 14.047 1 44.69 18 GLY B O 1
ATOM 1587 N N . ILE B 1 19 ? -8.945 23.875 13.703 1 45.47 19 ILE B N 1
ATOM 1588 C CA . ILE B 1 19 ? -8.539 23.016 14.805 1 45.47 19 ILE B CA 1
ATOM 1589 C C . ILE B 1 19 ? -8.891 23.672 16.141 1 45.47 19 ILE B C 1
ATOM 1591 O O . ILE B 1 19 ? -8.211 24.609 16.562 1 45.47 19 ILE B O 1
ATOM 1595 N N . ASP B 1 20 ? -10.117 24 16.312 1 44.91 20 ASP B N 1
ATOM 1596 C CA . ASP B 1 20 ? -10.477 24.578 17.594 1 44.91 20 ASP B CA 1
ATOM 1597 C C . ASP B 1 20 ? -9.656 23.953 18.719 1 44.91 20 ASP B C 1
ATOM 1599 O O . ASP B 1 20 ? -9.078 24.672 19.547 1 44.91 20 ASP B O 1
ATOM 1603 N N . LYS B 1 21 ? -10.258 22.734 19.172 1 48.78 21 LYS B N 1
ATOM 1604 C CA . LYS B 1 21 ? -9.719 22.016 20.328 1 48.78 21 LYS B CA 1
ATOM 1605 C C . LYS B 1 21 ? -8.453 21.25 19.969 1 48.78 21 LYS B C 1
ATOM 1607 O O . LYS B 1 21 ? -8.367 20.672 18.891 1 48.78 21 LYS B O 1
ATOM 1612 N N . ARG B 1 22 ? -7.227 21.625 20.438 1 50.28 22 ARG B N 1
ATOM 1613 C CA . ARG B 1 22 ? -5.891 21.078 20.219 1 50.28 22 ARG B CA 1
ATOM 1614 C C . ARG B 1 22 ? -5.957 19.594 19.906 1 50.28 22 ARG B C 1
ATOM 1616 O O . ARG B 1 22 ? -6.406 18.797 20.75 1 50.28 22 ARG B O 1
ATOM 1623 N N . PRO B 1 23 ? -6.094 19.312 18.516 1 55.44 23 PRO B N 1
ATOM 1624 C CA . PRO B 1 23 ? -6.105 17.875 18.312 1 55.44 23 PRO B CA 1
ATOM 1625 C C . PRO B 1 23 ? -4.926 17.172 18.969 1 55.44 23 PRO B C 1
ATOM 1627 O O . PRO B 1 23 ? -3.807 17.688 18.969 1 55.44 23 PRO B O 1
ATOM 1630 N N . SER B 1 24 ? -5.211 16.297 19.891 1 64.19 24 SER B N 1
ATOM 1631 C CA . SER B 1 24 ? -4.133 15.57 20.562 1 64.19 24 SER B CA 1
ATOM 1632 C C . SER B 1 24 ? -3.426 14.633 19.578 1 64.19 24 SER B C 1
ATOM 1634 O O . SER B 1 24 ? -2.217 14.422 19.688 1 64.19 24 SER B O 1
ATOM 1636 N N . ARG B 1 25 ? -4.18 14.141 18.422 1 82.75 25 ARG B N 1
ATOM 1637 C CA . ARG B 1 25 ? -3.553 13.227 17.469 1 82.75 25 ARG B CA 1
ATOM 1638 C C . ARG B 1 25 ? -4.062 13.484 16.062 1 82.75 25 ARG B C 1
ATOM 1640 O O . ARG B 1 25 ? -5.25 13.75 15.859 1 82.75 25 ARG B O 1
ATOM 1647 N N . ILE B 1 26 ? -3.143 13.516 15.086 1 89.44 26 ILE B N 1
ATOM 1648 C CA . ILE B 1 26 ? -3.504 13.82 13.703 1 89.44 26 ILE B CA 1
ATOM 1649 C C . ILE B 1 26 ? -2.973 12.734 12.773 1 89.44 26 ILE B C 1
ATOM 1651 O O . ILE B 1 26 ? -1.841 12.273 12.938 1 89.44 26 ILE B O 1
ATOM 1655 N N . TYR B 1 27 ? -3.869 12.312 11.906 1 94.44 27 TYR B N 1
ATOM 1656 C CA . TYR B 1 27 ? -3.49 11.359 10.867 1 94.44 27 TYR B CA 1
ATOM 1657 C C . TYR B 1 27 ? -3.127 12.07 9.57 1 94.44 27 TYR B C 1
ATOM 1659 O O . TYR B 1 27 ? -3.699 13.109 9.25 1 94.44 27 TYR B O 1
ATOM 1667 N N . ILE B 1 28 ? -2.174 11.547 8.883 1 94.75 28 ILE B N 1
ATOM 1668 C CA . ILE B 1 28 ? -1.773 12.133 7.609 1 94.75 28 ILE B CA 1
ATOM 1669 C C . ILE B 1 28 ? -2.219 11.234 6.461 1 94.75 28 ILE B C 1
ATOM 1671 O O . ILE B 1 28 ? -1.921 10.039 6.449 1 94.75 28 ILE B O 1
ATOM 1675 N N . GLY B 1 29 ? -2.975 11.812 5.5 1 95.31 29 GLY B N 1
ATOM 1676 C CA . GLY B 1 29 ? -3.4 11.094 4.309 1 95.31 29 GLY B CA 1
ATOM 1677 C C . GLY B 1 29 ? -2.324 11.008 3.246 1 95.31 29 GLY B C 1
ATOM 1678 O O . GLY B 1 29 ? -1.35 11.766 3.277 1 95.31 29 GLY B O 1
ATOM 1679 N N . ARG B 1 30 ? -2.549 10.117 2.344 1 95.5 30 ARG B N 1
ATOM 1680 C CA . ARG B 1 30 ? -1.602 9.805 1.278 1 95.5 30 ARG B CA 1
ATOM 1681 C C . ARG B 1 30 ? -1.256 11.047 0.471 1 95.5 30 ARG B C 1
ATOM 1683 O O . ARG B 1 30 ? -0.08 11.359 0.267 1 95.5 30 ARG B O 1
ATOM 1690 N N . GLU B 1 31 ? -2.246 11.781 -0.002 1 91.06 31 GLU B N 1
ATOM 1691 C CA . GLU B 1 31 ? -2.023 12.93 -0.874 1 91.06 31 GLU B CA 1
ATOM 1692 C C . GLU B 1 31 ? -1.255 14.031 -0.149 1 91.06 31 GLU B C 1
ATOM 1694 O O . GLU B 1 31 ? -0.384 14.672 -0.736 1 91.06 31 GLU B O 1
ATOM 1699 N N . PHE B 1 32 ? -1.624 14.242 1.047 1 92.62 32 PHE B N 1
ATOM 1700 C CA . PHE B 1 32 ? -0.95 15.273 1.833 1 92.62 32 PHE B CA 1
ATOM 1701 C C . PHE B 1 32 ? 0.538 14.961 1.964 1 92.62 32 PHE B C 1
ATOM 1703 O O . PHE B 1 32 ? 1.379 15.836 1.738 1 92.62 32 PHE B O 1
ATOM 1710 N N . LEU B 1 33 ? 0.857 13.758 2.322 1 94.69 33 LEU B N 1
ATOM 1711 C CA . LEU B 1 33 ? 2.25 13.375 2.527 1 94.69 33 LEU B CA 1
ATOM 1712 C C . LEU B 1 33 ? 3.023 13.422 1.214 1 94.69 33 LEU B C 1
ATOM 1714 O O . LEU B 1 33 ? 4.199 13.797 1.191 1 94.69 33 LEU B O 1
ATOM 1718 N N . LYS B 1 34 ? 2.42 13.055 0.105 1 93.62 34 LYS B N 1
ATOM 1719 C CA . LYS B 1 34 ? 3.059 13.086 -1.207 1 93.62 34 LYS B CA 1
ATOM 1720 C C . LYS B 1 34 ? 3.602 14.477 -1.521 1 93.62 34 LYS B C 1
ATOM 1722 O O . LYS B 1 34 ? 4.699 14.617 -2.062 1 93.62 34 LYS B O 1
ATOM 1727 N N . PHE B 1 35 ? 2.91 15.438 -1.216 1 90.94 35 PHE B N 1
ATOM 1728 C CA . PHE B 1 35 ? 3.268 16.797 -1.597 1 90.94 35 PHE B CA 1
ATOM 1729 C C . PHE B 1 35 ? 4.488 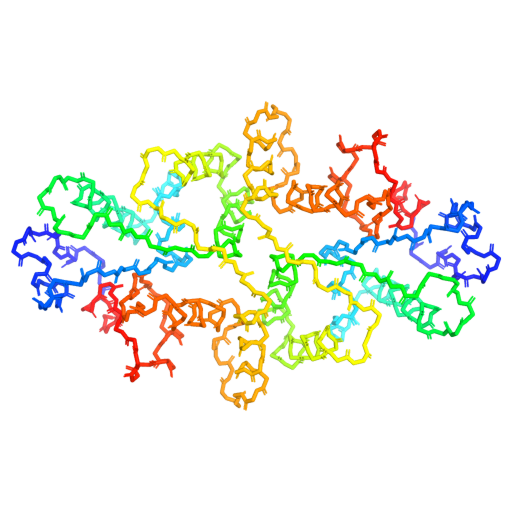17.266 -0.822 1 90.94 35 PHE B C 1
ATOM 1731 O O . PHE B 1 35 ? 5.203 18.172 -1.269 1 90.94 35 PHE B O 1
ATOM 1738 N N . ARG B 1 36 ? 4.707 16.672 0.32 1 90.75 36 ARG B N 1
ATOM 1739 C CA . ARG B 1 36 ? 5.883 17.047 1.099 1 90.75 36 ARG B CA 1
ATOM 1740 C C . ARG B 1 36 ? 7.168 16.734 0.337 1 90.75 36 ARG B C 1
ATOM 1742 O O . ARG B 1 36 ? 8.18 17.422 0.503 1 90.75 36 ARG B O 1
ATOM 1749 N N . TYR B 1 37 ? 7.066 15.734 -0.527 1 92.88 37 TYR B N 1
ATOM 1750 C CA . TYR B 1 37 ? 8.297 15.227 -1.123 1 92.88 37 TYR B CA 1
ATOM 1751 C C . TYR B 1 37 ? 8.281 15.398 -2.637 1 92.88 37 TYR B C 1
ATOM 1753 O O . TYR B 1 37 ? 9.078 14.781 -3.346 1 92.88 37 TYR B O 1
ATOM 1761 N N . HIS B 1 38 ? 7.352 16.188 -3.098 1 91.12 38 HIS B N 1
ATOM 1762 C CA . HIS B 1 38 ? 7.312 16.5 -4.523 1 91.12 38 HIS B CA 1
ATOM 1763 C C . HIS B 1 38 ? 8.547 17.297 -4.945 1 91.12 38 HIS B C 1
ATOM 1765 O O . HIS B 1 38 ? 8.906 18.281 -4.297 1 91.12 38 HIS B O 1
ATOM 1771 N N . GLU B 1 39 ? 9.078 16.75 -5.969 1 92.44 39 GLU B N 1
ATOM 1772 C CA . GLU B 1 39 ? 10.273 17.422 -6.461 1 92.44 39 GLU B CA 1
ATOM 1773 C C . GLU B 1 39 ? 9.938 18.391 -7.594 1 92.44 39 GLU B C 1
ATOM 1775 O O . GLU B 1 39 ? 9.148 18.062 -8.484 1 92.44 39 GLU B O 1
ATOM 1780 N N . ASN B 1 40 ? 10.484 19.531 -7.598 1 88 40 ASN B N 1
ATOM 1781 C CA . ASN B 1 40 ? 10.438 20.531 -8.656 1 88 40 ASN B CA 1
ATOM 1782 C C . ASN B 1 40 ? 9.008 20.797 -9.109 1 88 40 ASN B C 1
ATOM 1784 O O . ASN B 1 40 ? 8.688 20.672 -10.289 1 88 40 ASN B O 1
ATOM 1788 N N . PRO B 1 41 ? 8.219 21.172 -8.195 1 84.5 41 PRO B N 1
ATOM 1789 C CA . PRO B 1 41 ? 6.852 21.5 -8.609 1 84.5 41 PRO B CA 1
ATOM 1790 C C . PRO B 1 41 ? 6.797 22.656 -9.609 1 84.5 41 PRO B C 1
ATOM 1792 O O . PRO B 1 41 ? 7.535 23.641 -9.469 1 84.5 41 PRO B O 1
ATOM 1795 N N . SER B 1 42 ? 6.012 22.438 -10.633 1 85.12 42 SER B N 1
ATOM 1796 C CA . SER B 1 42 ? 5.98 23.438 -11.703 1 85.12 42 SER B CA 1
ATOM 1797 C C . SER B 1 42 ? 4.656 24.188 -11.719 1 85.12 42 SER B C 1
ATOM 1799 O O . SER B 1 42 ? 4.578 25.312 -12.227 1 85.12 42 SER B O 1
ATOM 1801 N N . ASP B 1 43 ? 3.629 23.562 -11.25 1 89.62 43 ASP B N 1
ATOM 1802 C CA . ASP B 1 43 ? 2.326 24.219 -11.289 1 89.62 43 ASP B CA 1
ATOM 1803 C C . ASP B 1 43 ? 2.006 24.891 -9.945 1 89.62 43 ASP B C 1
ATOM 1805 O O . ASP B 1 43 ? 2.453 24.422 -8.898 1 89.62 43 ASP B O 1
ATOM 1809 N N . ASP B 1 44 ? 1.263 25.906 -10 1 86.19 44 ASP B N 1
ATOM 1810 C CA . ASP B 1 44 ? 0.963 26.766 -8.852 1 86.19 44 ASP B CA 1
ATOM 1811 C C . ASP B 1 44 ? 0.265 25.969 -7.746 1 86.19 44 ASP B C 1
ATOM 1813 O O . ASP B 1 44 ? 0.539 26.172 -6.562 1 86.19 44 ASP B O 1
ATOM 1817 N N . ILE B 1 45 ? -0.567 25.125 -8.117 1 84.62 45 ILE B N 1
ATOM 1818 C CA . ILE B 1 45 ? -1.338 24.375 -7.137 1 84.62 45 ILE B CA 1
ATOM 1819 C C . ILE B 1 45 ? -0.406 23.453 -6.348 1 84.62 45 ILE B C 1
ATOM 1821 O O . ILE B 1 45 ? -0.491 23.391 -5.117 1 84.62 45 ILE B O 1
ATOM 1825 N N . THR B 1 46 ? 0.493 22.797 -7.027 1 86.88 46 THR B N 1
ATOM 1826 C CA . THR B 1 46 ? 1.444 21.906 -6.371 1 86.88 46 THR B CA 1
ATOM 1827 C C . THR B 1 46 ? 2.381 22.688 -5.457 1 86.88 46 THR B C 1
ATOM 1829 O O . THR B 1 46 ? 2.672 22.266 -4.34 1 86.88 46 THR B O 1
ATOM 1832 N N . VAL B 1 47 ? 2.797 23.797 -5.91 1 87.19 47 VAL B N 1
ATOM 1833 C CA . VAL B 1 47 ? 3.684 24.641 -5.121 1 87.19 47 VAL B CA 1
ATOM 1834 C C . VAL B 1 47 ? 2.967 25.109 -3.855 1 87.19 47 VAL B C 1
ATOM 1836 O O . VAL B 1 47 ? 3.539 25.078 -2.764 1 87.19 47 VAL B O 1
ATOM 1839 N N . THR B 1 48 ? 1.778 25.5 -3.979 1 84.56 48 THR B N 1
ATOM 1840 C CA . THR B 1 48 ? 0.993 25.969 -2.842 1 84.56 48 THR B CA 1
ATOM 1841 C C . THR B 1 48 ? 0.793 24.844 -1.824 1 84.56 48 THR B C 1
ATOM 1843 O O . THR B 1 48 ? 0.961 25.047 -0.621 1 84.56 48 THR B O 1
ATOM 1846 N N . LYS B 1 49 ? 0.421 23.688 -2.303 1 85.5 49 LYS B N 1
ATOM 1847 C CA . LYS B 1 49 ? 0.204 22.547 -1.414 1 85.5 49 LYS B CA 1
ATOM 1848 C C . LYS B 1 49 ? 1.494 22.156 -0.7 1 85.5 49 LYS B C 1
ATOM 1850 O O . LYS B 1 49 ? 1.479 21.844 0.491 1 85.5 49 LYS B O 1
ATOM 1855 N N . GLN B 1 50 ? 2.531 22.156 -1.401 1 89.56 50 GLN B N 1
ATOM 1856 C CA . GLN B 1 50 ? 3.814 21.797 -0.798 1 89.56 50 GLN B CA 1
ATOM 1857 C C . GLN B 1 50 ? 4.191 22.797 0.296 1 89.56 50 GLN B C 1
ATOM 1859 O O . GLN B 1 50 ? 4.688 22.406 1.354 1 89.56 50 GLN B O 1
ATOM 1864 N N . ASN B 1 51 ? 3.992 24.031 0.012 1 85.19 51 ASN B N 1
ATOM 1865 C CA . ASN B 1 51 ? 4.266 25.062 1.019 1 85.19 51 ASN B CA 1
ATOM 1866 C C . ASN B 1 51 ? 3.424 24.844 2.273 1 85.19 51 ASN B C 1
ATOM 1868 O O . ASN B 1 51 ? 3.914 25.016 3.391 1 85.19 51 ASN B O 1
ATOM 1872 N N . TYR B 1 52 ? 2.234 24.5 2.037 1 82.94 52 TYR B N 1
ATOM 1873 C CA . TYR B 1 52 ? 1.338 24.219 3.154 1 82.94 52 TYR B CA 1
ATOM 1874 C C . TYR B 1 52 ? 1.841 23.047 3.986 1 82.94 52 TYR B C 1
ATOM 1876 O O . TYR B 1 52 ? 1.856 23.109 5.219 1 82.94 52 TYR B O 1
ATOM 1884 N N . VAL B 1 53 ? 2.176 22.031 3.359 1 87.62 53 VAL B N 1
ATOM 1885 C CA . VAL B 1 53 ? 2.658 20.828 4.031 1 87.62 53 VAL B CA 1
ATOM 1886 C C . VAL B 1 53 ? 3.934 21.156 4.805 1 87.62 53 VAL B C 1
ATOM 1888 O O . VAL B 1 53 ? 4.086 20.734 5.957 1 87.62 53 VAL B O 1
ATOM 1891 N N . ASP B 1 54 ? 4.812 21.891 4.223 1 85.31 54 ASP B N 1
ATOM 1892 C CA . ASP B 1 54 ? 6.07 22.266 4.871 1 85.31 54 ASP B CA 1
ATOM 1893 C C . ASP B 1 54 ? 5.82 23.094 6.125 1 85.31 54 ASP B C 1
ATOM 1895 O O . ASP B 1 54 ? 6.441 22.859 7.164 1 85.31 54 ASP B O 1
ATOM 1899 N N . GLU B 1 55 ? 5.004 23.969 5.988 1 80.94 55 GLU B N 1
ATOM 1900 C CA . GLU B 1 55 ? 4.668 24.812 7.133 1 80.94 55 GLU B CA 1
ATOM 1901 C 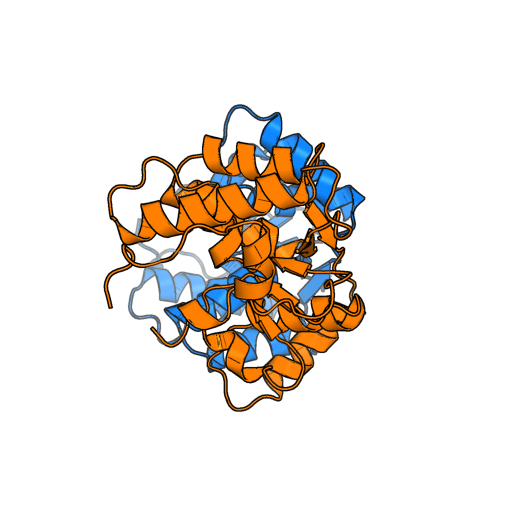C . GLU B 1 55 ? 4.051 23.984 8.258 1 80.94 55 GLU B C 1
ATOM 1903 O O . GLU B 1 55 ? 4.348 24.219 9.438 1 80.94 55 GLU B O 1
ATOM 1908 N N . PHE B 1 56 ? 3.207 23.125 7.887 1 81.25 56 PHE B N 1
ATOM 1909 C CA . PHE B 1 56 ? 2.58 22.266 8.883 1 81.25 56 PHE B CA 1
ATOM 1910 C C . PHE B 1 56 ? 3.629 21.453 9.633 1 81.25 56 PHE B C 1
ATOM 1912 O O . PHE B 1 56 ? 3.609 21.391 10.867 1 81.25 56 PHE B O 1
ATOM 1919 N N . PHE B 1 57 ? 4.496 20.859 8.945 1 83.38 57 PHE B N 1
ATOM 1920 C CA . PHE B 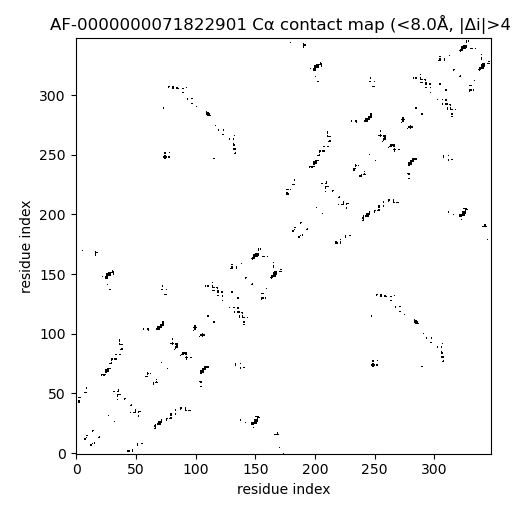1 57 ? 5.512 20.031 9.578 1 83.38 57 PHE B CA 1
ATOM 1921 C C . PHE B 1 57 ? 6.457 20.875 10.422 1 83.38 57 PHE B C 1
ATOM 1923 O O . PHE B 1 57 ? 6.945 20.422 11.461 1 83.38 57 PHE B O 1
ATOM 1930 N N . GLU B 1 58 ? 6.742 22.078 9.984 1 79.12 58 GLU B N 1
ATOM 1931 C CA . GLU B 1 58 ? 7.551 22.984 10.789 1 79.12 58 GLU B CA 1
ATOM 1932 C C . GLU B 1 58 ? 6.867 23.312 12.117 1 79.12 58 GLU B C 1
ATOM 1934 O O . GLU B 1 58 ? 7.523 23.391 13.156 1 79.12 58 GLU B O 1
ATOM 1939 N N . LEU B 1 59 ? 5.641 23.453 12 1 74.25 59 LEU B N 1
ATOM 1940 C CA . LEU B 1 59 ? 4.867 23.766 13.195 1 74.25 59 LEU B CA 1
ATOM 1941 C C . LEU B 1 59 ? 4.84 22.562 14.141 1 74.25 59 LEU B C 1
ATOM 1943 O O . LEU B 1 59 ? 4.961 22.734 15.359 1 74.25 59 LEU B O 1
ATOM 1947 N N . VAL B 1 60 ? 4.648 21.422 13.594 1 74.31 60 VAL B N 1
ATOM 1948 C CA . VAL B 1 60 ? 4.582 20.219 14.414 1 74.31 60 VAL B CA 1
ATOM 1949 C C . VAL B 1 60 ? 5.938 19.953 15.07 1 74.31 60 VAL B C 1
ATOM 1951 O O . VAL B 1 60 ? 6.004 19.547 16.219 1 74.31 60 VAL B O 1
ATOM 1954 N N . GLU B 1 61 ? 6.934 20.156 14.258 1 71.81 61 GLU B N 1
ATOM 1955 C CA . GLU B 1 61 ? 8.281 19.938 14.773 1 71.81 61 GLU B CA 1
ATOM 1956 C C . GLU B 1 61 ? 8.656 21 15.797 1 71.81 61 GLU B C 1
ATOM 1958 O O . GLU B 1 61 ? 9.453 20.75 16.703 1 71.81 61 GLU B O 1
ATOM 1963 N N . GLY B 1 62 ? 8.188 22.094 15.531 1 62.34 62 GLY B N 1
ATOM 1964 C CA . GLY B 1 62 ? 8.492 23.156 16.469 1 62.34 62 GLY B CA 1
ATOM 1965 C C . GLY B 1 62 ? 7.828 22.984 17.828 1 62.34 62 GLY B C 1
ATOM 1966 O O . GLY B 1 62 ? 6.855 22.234 17.953 1 62.34 62 GLY B O 1
ATOM 1967 N N . ILE B 1 63 ? 8.555 22.953 18.984 1 52.22 63 ILE B N 1
ATOM 1968 C CA . ILE B 1 63 ? 8.336 22.734 20.406 1 52.22 63 ILE B CA 1
ATOM 1969 C C . ILE B 1 63 ? 6.914 23.141 20.781 1 52.22 63 ILE B C 1
ATOM 1971 O O . ILE B 1 63 ? 6.289 22.516 21.641 1 52.22 63 ILE B O 1
ATOM 1975 N N . GLU B 1 64 ? 6.426 24.031 20.281 1 47.19 64 GLU B N 1
ATOM 1976 C CA . GLU B 1 64 ? 5.348 24.562 21.109 1 47.19 64 GLU B CA 1
ATOM 1977 C C . GLU B 1 64 ? 4.043 23.812 20.859 1 47.19 64 GLU B C 1
ATOM 1979 O O . GLU B 1 64 ? 3.008 24.141 21.438 1 47.19 64 GLU B O 1
ATOM 1984 N N . LEU B 1 65 ? 3.971 23.016 19.781 1 52.78 65 LEU B N 1
ATOM 1985 C CA . LEU B 1 65 ? 2.604 22.531 19.641 1 52.78 65 LEU B CA 1
ATOM 1986 C C . LEU B 1 65 ? 2.4 21.234 20.406 1 52.78 65 LEU B C 1
ATOM 1988 O O . LEU B 1 65 ? 3.326 20.438 20.547 1 52.78 65 LEU B O 1
ATOM 1992 N N . PRO B 1 66 ? 1.47 21.312 21.281 1 49.97 66 PRO B N 1
ATOM 1993 C CA . PRO B 1 66 ? 1.118 20.125 22.062 1 49.97 66 PRO B CA 1
ATOM 1994 C C . PRO B 1 66 ? 1.024 18.859 21.219 1 49.97 66 PRO B C 1
ATOM 1996 O O . PRO B 1 66 ? 1.049 17.75 21.75 1 49.97 66 PRO B O 1
ATOM 1999 N N . PHE B 1 67 ? 0.746 19.062 19.969 1 54.56 67 PHE B N 1
ATOM 2000 C CA . PHE B 1 67 ? 0.612 17.859 19.156 1 54.56 67 PHE B CA 1
ATOM 2001 C C . PHE B 1 67 ? 1.942 17.5 18.516 1 54.56 67 PHE B C 1
ATOM 2003 O O . PHE B 1 67 ? 2.434 18.219 17.641 1 54.56 67 PHE B O 1
ATOM 2010 N N . GLN B 1 68 ? 2.609 16.797 19.141 1 63.41 68 GLN B N 1
ATOM 2011 C CA . GLN B 1 68 ? 3.988 16.562 18.719 1 63.41 68 GLN B CA 1
ATOM 2012 C C . GLN B 1 68 ? 4.102 15.344 17.828 1 63.41 68 GLN B C 1
ATOM 2014 O O . GLN B 1 68 ? 5.207 14.906 17.5 1 63.41 68 GLN B O 1
ATOM 2019 N N . LYS B 1 69 ? 2.828 14.844 17.328 1 79.06 69 LYS B N 1
ATOM 2020 C CA . LYS B 1 69 ? 3.039 13.656 16.5 1 79.06 69 LYS B CA 1
ATOM 2021 C C . LYS B 1 69 ? 1.952 13.531 15.445 1 79.06 69 LYS B C 1
ATOM 2023 O O . LYS B 1 69 ? 0.809 13.938 15.664 1 79.06 69 LYS B O 1
ATOM 2028 N N . VAL B 1 70 ? 2.336 13.133 14.203 1 89.88 70 VAL B N 1
ATOM 2029 C CA . VAL B 1 70 ? 1.401 12.797 13.133 1 89.88 70 VAL B CA 1
ATOM 2030 C C . VAL B 1 70 ? 1.521 11.312 12.797 1 89.88 70 VAL B C 1
ATOM 2032 O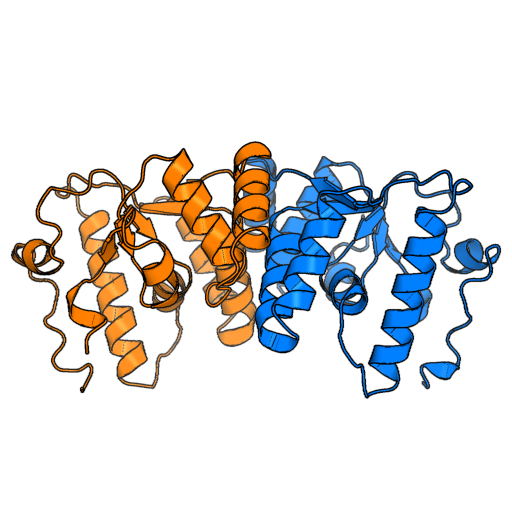 O . VAL B 1 70 ? 2.623 10.758 12.781 1 89.88 70 VAL B O 1
ATOM 2035 N N . TYR B 1 71 ? 0.333 10.703 12.508 1 93.62 71 TYR B N 1
ATOM 2036 C CA . TYR B 1 71 ? 0.287 9.25 12.406 1 93.62 71 TYR B CA 1
ATOM 2037 C C . TYR B 1 71 ? 0.003 8.812 10.977 1 93.62 71 TYR B C 1
ATOM 2039 O O . TYR B 1 71 ? -0.721 9.5 10.242 1 93.62 71 TYR B O 1
ATOM 2047 N N . ILE B 1 72 ? 0.537 7.746 10.594 1 96.56 72 ILE B N 1
ATOM 2048 C CA . ILE B 1 72 ? 0.298 7.125 9.297 1 96.56 72 ILE B CA 1
ATOM 2049 C C . ILE B 1 72 ? 0.448 5.609 9.422 1 96.56 72 ILE B C 1
ATOM 2051 O O . ILE B 1 72 ? 1.185 5.117 10.273 1 96.56 72 ILE B O 1
ATOM 2055 N N . ASN B 1 73 ? -0.319 4.828 8.664 1 97.62 73 ASN B N 1
ATOM 2056 C CA . ASN B 1 73 ? -0.088 3.389 8.711 1 97.62 73 ASN B CA 1
ATOM 2057 C C . ASN B 1 73 ? 0.942 2.951 7.68 1 97.62 73 ASN B C 1
ATOM 2059 O O . ASN B 1 73 ? 1.326 3.736 6.809 1 97.62 73 ASN B O 1
ATOM 2063 N N . GLN B 1 74 ? 1.376 1.758 7.77 1 97.56 74 GLN B N 1
ATOM 2064 C CA . GLN B 1 74 ? 2.453 1.219 6.941 1 97.56 74 GLN B CA 1
ATOM 2065 C C . GLN B 1 74 ? 2.037 1.147 5.477 1 97.56 74 GLN B C 1
ATOM 2067 O O . GLN B 1 74 ? 2.834 1.447 4.586 1 97.56 74 GLN B O 1
ATOM 2072 N N . SER B 1 75 ? 0.805 0.769 5.164 1 97.94 75 SER B N 1
ATOM 2073 C CA . SER B 1 75 ? 0.337 0.613 3.793 1 97.94 75 SER B CA 1
ATOM 2074 C C . SER B 1 75 ? 0.299 1.953 3.066 1 97.94 75 SER B C 1
ATOM 2076 O O . SER B 1 75 ? 0.739 2.057 1.919 1 97.94 75 SER B O 1
ATOM 2078 N N . THR B 1 76 ? -0.22 2.957 3.738 1 97.38 76 THR B N 1
ATOM 2079 C CA . THR B 1 76 ? -0.291 4.281 3.133 1 97.38 76 THR B CA 1
ATOM 2080 C C . THR B 1 76 ? 1.107 4.844 2.893 1 97.38 76 THR B C 1
ATOM 2082 O O . THR B 1 76 ? 1.379 5.414 1.835 1 97.38 76 THR B O 1
ATOM 2085 N N . LEU B 1 77 ? 1.98 4.688 3.865 1 97.5 77 LEU B N 1
ATOM 2086 C CA . LEU B 1 77 ? 3.357 5.133 3.68 1 97.5 77 LEU B CA 1
ATOM 2087 C C . LEU B 1 77 ? 4.012 4.406 2.51 1 97.5 77 LEU B C 1
ATOM 2089 O O . LEU B 1 77 ? 4.727 5.016 1.715 1 97.5 77 LEU B O 1
ATOM 2093 N N . THR B 1 78 ? 3.773 3.115 2.404 1 97.94 78 THR B N 1
ATOM 2094 C CA . THR B 1 78 ? 4.309 2.33 1.299 1 97.94 78 THR B CA 1
ATOM 2095 C C . THR B 1 78 ? 3.789 2.852 -0.037 1 97.94 78 THR B C 1
ATOM 2097 O O . THR B 1 78 ? 4.555 3.006 -0.99 1 97.94 78 THR B O 1
ATOM 2100 N N . GLU B 1 79 ? 2.518 3.168 -0.131 1 97 79 GLU B N 1
ATOM 2101 C CA . GLU B 1 79 ? 1.938 3.711 -1.355 1 97 79 GLU B CA 1
ATOM 2102 C C . GLU B 1 79 ? 2.598 5.031 -1.74 1 97 79 GLU B C 1
ATOM 2104 O O . GLU B 1 79 ? 2.863 5.281 -2.918 1 97 79 GLU B O 1
ATOM 2109 N N . VAL B 1 80 ? 2.855 5.84 -0.764 1 97 80 VAL B N 1
ATOM 2110 C CA . VAL B 1 80 ? 3.484 7.133 -1.016 1 97 80 VAL B CA 1
ATOM 2111 C C . VAL B 1 80 ? 4.898 6.922 -1.552 1 97 80 VAL B C 1
ATOM 2113 O O . VAL B 1 80 ? 5.285 7.527 -2.557 1 97 80 VAL B O 1
ATOM 2116 N N . ALA B 1 81 ? 5.652 6.078 -0.889 1 97.12 81 ALA B N 1
ATOM 2117 C CA . ALA B 1 81 ? 7.031 5.828 -1.292 1 97.12 81 ALA B CA 1
ATOM 2118 C C . ALA B 1 81 ? 7.098 5.262 -2.707 1 97.12 81 ALA B C 1
ATOM 2120 O O . ALA B 1 81 ? 7.957 5.648 -3.498 1 97.12 81 ALA B O 1
ATOM 2121 N N . VAL B 1 82 ? 6.176 4.359 -3.018 1 96.88 82 VAL B N 1
ATOM 2122 C CA . VAL B 1 82 ? 6.133 3.758 -4.348 1 96.88 82 VAL B CA 1
ATOM 2123 C C . VAL B 1 82 ? 5.754 4.816 -5.379 1 96.88 82 VAL B C 1
ATOM 2125 O O . VAL B 1 82 ? 6.348 4.875 -6.461 1 96.88 82 VAL B O 1
ATOM 2128 N N . TRP B 1 83 ? 4.793 5.641 -5.094 1 95.5 83 TRP B N 1
ATOM 2129 C CA . TRP B 1 83 ? 4.398 6.723 -5.992 1 95.5 83 TRP B CA 1
ATOM 2130 C C . TRP B 1 83 ? 5.562 7.672 -6.242 1 95.5 83 TRP B C 1
ATOM 2132 O O . TRP B 1 83 ? 5.812 8.07 -7.383 1 95.5 83 TRP B O 1
ATOM 2142 N N . LEU B 1 84 ? 6.246 8.062 -5.199 1 96 84 LEU B N 1
ATOM 2143 C CA . LEU B 1 84 ? 7.383 8.969 -5.324 1 96 84 LEU B CA 1
ATOM 2144 C C . LEU B 1 84 ? 8.469 8.359 -6.203 1 96 84 LEU B C 1
ATOM 2146 O O . LEU B 1 84 ? 9.039 9.047 -7.055 1 96 84 LEU B O 1
ATOM 2150 N N . HIS B 1 85 ? 8.703 7.105 -6 1 96.19 85 HIS B N 1
ATOM 2151 C CA . HIS B 1 85 ? 9.695 6.387 -6.793 1 96.19 85 HIS B CA 1
ATOM 2152 C C . HIS B 1 85 ? 9.352 6.426 -8.273 1 96.19 85 HIS B C 1
ATOM 2154 O O . HIS B 1 85 ? 10.234 6.645 -9.117 1 96.19 85 HIS B O 1
ATOM 2160 N N . ARG B 1 86 ? 8.102 6.301 -8.555 1 93.62 86 ARG B N 1
ATOM 2161 C CA . ARG B 1 86 ? 7.652 6.184 -9.938 1 93.62 86 ARG B CA 1
ATOM 2162 C C . ARG B 1 86 ? 7.496 7.555 -10.586 1 93.62 86 ARG B C 1
ATOM 2164 O O . ARG B 1 86 ? 7.75 7.715 -11.781 1 93.62 86 ARG B O 1
ATOM 2171 N N . ASN B 1 87 ? 7.066 8.57 -9.836 1 93.62 87 ASN B N 1
ATOM 2172 C CA . ASN B 1 87 ? 6.605 9.812 -10.43 1 93.62 87 ASN B CA 1
ATOM 2173 C C . ASN B 1 87 ? 7.559 10.969 -10.133 1 93.62 87 ASN B C 1
ATOM 2175 O O . ASN B 1 87 ? 7.461 12.039 -10.742 1 93.62 87 ASN B O 1
ATOM 2179 N N . GLN B 1 88 ? 8.398 10.773 -9.211 1 94.12 88 GLN B N 1
ATOM 2180 C CA . GLN B 1 88 ? 9.375 11.797 -8.852 1 94.12 88 GLN B CA 1
ATOM 2181 C C . GLN B 1 88 ? 10.797 11.281 -9.023 1 94.12 88 GLN B C 1
ATOM 2183 O O . GLN B 1 88 ? 11.289 11.164 -10.148 1 94.12 88 GLN B O 1
ATOM 2188 N N . SER B 1 89 ? 11.367 10.68 -8.023 1 93.81 89 SER B N 1
ATOM 2189 C CA . SER B 1 89 ? 12.711 10.109 -8.086 1 93.81 89 SER B CA 1
ATOM 2190 C C . SER B 1 89 ? 12.922 9.094 -6.965 1 93.81 89 SER B C 1
ATOM 2192 O O . SER B 1 89 ? 12.172 9.07 -5.988 1 93.81 89 SER B O 1
ATOM 2194 N N . GLU B 1 90 ? 13.914 8.336 -7.188 1 93.62 90 GLU B N 1
ATOM 2195 C CA . GLU B 1 90 ? 14.328 7.418 -6.133 1 93.62 90 GLU B CA 1
ATOM 2196 C C . GLU B 1 90 ? 14.734 8.172 -4.867 1 93.62 90 GLU B C 1
ATOM 2198 O O . GLU B 1 90 ? 14.469 7.711 -3.754 1 93.62 90 GLU B O 1
ATOM 2203 N N . LEU B 1 91 ? 15.352 9.273 -5.09 1 92.88 91 LEU B N 1
ATOM 2204 C CA . LEU B 1 91 ? 15.805 10.094 -3.977 1 92.88 91 LEU B CA 1
ATOM 2205 C C . LEU B 1 91 ? 14.625 10.625 -3.168 1 92.88 91 LEU B C 1
ATOM 2207 O O . LEU B 1 91 ? 14.703 10.711 -1.94 1 92.88 91 LEU B O 1
ATOM 2211 N N . ALA B 1 92 ? 13.57 10.984 -3.822 1 94.44 92 ALA B N 1
ATOM 2212 C CA . ALA B 1 92 ? 12.375 11.453 -3.133 1 94.44 92 ALA B CA 1
ATOM 2213 C C . ALA B 1 92 ? 11.789 10.367 -2.238 1 94.44 92 ALA B C 1
ATOM 2215 O O . ALA B 1 92 ? 11.375 10.633 -1.107 1 94.44 92 ALA B O 1
ATOM 2216 N N . ALA B 1 93 ? 11.734 9.156 -2.766 1 96.12 93 ALA B N 1
ATOM 2217 C CA . ALA B 1 93 ? 11.242 8.023 -1.979 1 96.12 93 ALA B CA 1
ATOM 2218 C C . ALA B 1 93 ? 12.148 7.762 -0.779 1 96.12 93 ALA B C 1
ATOM 2220 O O . ALA B 1 93 ? 11.664 7.523 0.331 1 96.12 93 ALA B O 1
ATOM 2221 N N . GLU B 1 94 ? 13.438 7.848 -0.988 1 95.06 94 GLU B N 1
ATOM 2222 C CA . GLU B 1 94 ? 14.398 7.645 0.09 1 95.06 94 GLU B CA 1
ATOM 2223 C C . GLU B 1 94 ? 14.234 8.703 1.179 1 95.06 94 GLU B C 1
ATOM 2225 O O . GLU B 1 94 ? 14.281 8.391 2.369 1 95.06 94 GLU B O 1
ATOM 2230 N N . LYS B 1 95 ? 14.133 9.883 0.773 1 93.31 95 LYS B N 1
ATOM 2231 C CA . LYS B 1 95 ? 13.953 10.977 1.726 1 93.31 95 LYS B CA 1
ATOM 2232 C C . LYS B 1 95 ? 12.688 10.766 2.561 1 93.31 95 LYS B C 1
ATOM 2234 O O . LYS B 1 95 ? 12.711 10.938 3.781 1 93.31 95 LYS B O 1
ATOM 2239 N N . CYS B 1 96 ? 11.625 10.43 1.925 1 95.06 96 CYS B N 1
ATOM 2240 C CA . CYS B 1 96 ? 10.359 10.164 2.598 1 95.06 96 CYS B CA 1
ATOM 2241 C C . CYS B 1 96 ? 10.523 9.094 3.666 1 95.06 96 CYS B C 1
ATOM 2243 O O . CYS B 1 96 ? 10.141 9.297 4.82 1 95.06 96 CYS B O 1
ATOM 2245 N N . LEU B 1 97 ? 11.156 8.008 3.332 1 95.69 97 LEU B N 1
ATOM 2246 C CA . LEU B 1 97 ? 11.266 6.859 4.227 1 95.69 97 LEU B CA 1
ATOM 2247 C C . LEU B 1 97 ? 12.281 7.129 5.328 1 95.69 97 LEU B C 1
ATOM 2249 O O . LEU B 1 97 ? 12.078 6.738 6.48 1 95.69 97 LEU B O 1
ATOM 2253 N N . THR B 1 98 ? 13.312 7.805 5.012 1 92.94 98 THR B N 1
ATOM 2254 C CA . THR B 1 98 ? 14.328 8.141 6.004 1 92.94 98 THR B CA 1
ATOM 2255 C C . THR B 1 98 ? 13.766 9.086 7.062 1 92.94 98 THR B C 1
ATOM 2257 O O . THR B 1 98 ? 14.016 8.914 8.258 1 92.94 98 THR B O 1
ATOM 2260 N N . GLU B 1 99 ? 13 9.984 6.629 1 88.5 99 GLU B N 1
ATOM 2261 C CA . GLU B 1 99 ? 12.391 10.914 7.57 1 88.5 99 GLU B CA 1
ATOM 2262 C C . GLU B 1 99 ? 11.32 10.219 8.414 1 88.5 99 GLU B C 1
ATOM 2264 O O . GLU B 1 99 ? 11.148 10.531 9.594 1 88.5 99 GLU B O 1
ATOM 2269 N N . ALA B 1 100 ? 10.617 9.344 7.809 1 86.38 100 ALA B N 1
ATOM 2270 C CA . ALA B 1 100 ? 9.562 8.633 8.531 1 86.38 100 ALA B CA 1
ATOM 2271 C C . ALA B 1 100 ? 10.141 7.805 9.672 1 86.38 100 ALA B C 1
ATOM 2273 O O . ALA B 1 100 ? 9.508 7.645 10.719 1 86.38 100 ALA B O 1
ATOM 2274 N N . PHE B 1 101 ? 11.305 7.285 9.516 1 81.38 101 PHE B N 1
ATOM 2275 C CA . PHE B 1 101 ? 11.891 6.414 10.531 1 81.38 101 PHE B CA 1
ATOM 2276 C C . PHE B 1 101 ? 12.898 7.176 11.375 1 81.38 101 PHE B C 1
ATOM 2278 O O . PHE B 1 101 ? 13.344 6.688 12.422 1 81.38 101 PHE B O 1
ATOM 2285 N N . GLY B 1 102 ? 13.227 8.32 11.031 1 77.75 102 GLY B N 1
ATOM 2286 C CA . GLY B 1 102 ? 14.188 9.109 11.781 1 77.75 102 GLY B CA 1
ATOM 2287 C C . GLY B 1 102 ? 13.539 10.062 12.766 1 77.75 102 GLY B C 1
ATOM 2288 O O . GLY B 1 102 ? 12.555 9.703 13.422 1 77.75 102 GLY B O 1
ATOM 2289 N N . GLU B 1 103 ? 14.258 11.055 12.977 1 74.44 103 GLU B N 1
ATOM 2290 C CA . GLU B 1 103 ? 13.766 12.102 13.859 1 74.44 103 GLU B CA 1
ATOM 2291 C C . GLU B 1 103 ? 12.703 12.953 13.172 1 74.44 103 GLU B C 1
ATOM 2293 O O . GLU B 1 103 ? 13.031 13.961 12.531 1 74.44 103 GLU B O 1
ATOM 2298 N N . SER B 1 104 ? 11.57 12.422 13.047 1 77.12 104 SER B N 1
ATOM 2299 C CA . SER B 1 104 ? 10.43 13.141 12.484 1 77.12 104 SER B CA 1
ATOM 2300 C C . SER B 1 104 ? 9.188 12.969 13.352 1 77.12 104 SER B C 1
ATOM 2302 O O . SER B 1 104 ? 9.125 12.062 14.188 1 77.12 104 SER B O 1
ATOM 2304 N N . PRO B 1 105 ? 8.305 13.922 13.18 1 83.12 105 PRO B N 1
ATOM 2305 C CA . PRO B 1 105 ? 7.07 13.797 13.953 1 83.12 105 PRO B CA 1
ATOM 2306 C C . PRO B 1 105 ? 6.172 12.664 13.453 1 83.12 105 PRO B C 1
ATOM 2308 O O . PRO B 1 105 ? 5.141 12.375 14.062 1 83.12 105 PRO B O 1
ATOM 2311 N N . LEU B 1 106 ? 6.566 11.969 12.469 1 88.88 106 LEU B N 1
ATOM 2312 C CA . LEU B 1 106 ? 5.742 10.914 11.891 1 88.88 106 LEU B CA 1
ATOM 2313 C C . LEU B 1 106 ? 5.832 9.641 12.727 1 88.88 106 LEU B C 1
ATOM 2315 O O . LEU B 1 106 ? 6.926 9.195 13.07 1 88.88 106 LEU B O 1
ATOM 2319 N N . ILE B 1 107 ? 4.703 9.164 13.102 1 91.31 107 ILE B N 1
ATOM 2320 C CA . ILE B 1 107 ? 4.586 7.875 13.773 1 91.31 107 ILE B CA 1
ATOM 2321 C C . ILE B 1 107 ? 3.916 6.867 12.844 1 91.31 107 ILE B C 1
ATOM 2323 O O . ILE B 1 107 ? 2.795 7.09 12.383 1 91.31 107 ILE B O 1
ATOM 2327 N N . ILE B 1 108 ? 4.625 5.777 12.578 1 95.06 108 ILE B N 1
ATOM 2328 C CA . ILE B 1 108 ? 4.082 4.73 11.719 1 95.06 108 ILE B CA 1
ATOM 2329 C C . ILE B 1 108 ? 3.297 3.727 12.562 1 95.06 108 ILE B C 1
ATOM 2331 O O . ILE B 1 108 ? 3.875 3.004 13.375 1 95.06 108 ILE B O 1
ATOM 2335 N N . GLU B 1 109 ? 2.016 3.67 12.344 1 93.5 109 GLU B N 1
ATOM 2336 C CA . GLU B 1 109 ? 1.155 2.73 13.055 1 93.5 109 GLU B CA 1
ATOM 2337 C C . GLU B 1 109 ? 1.195 1.348 12.414 1 93.5 109 GLU B C 1
ATOM 2339 O O . GLU B 1 109 ? 0.958 1.209 11.211 1 93.5 109 GLU B O 1
ATOM 2344 N N . PRO B 1 110 ? 1.557 0.38 13.273 1 92.06 110 PRO B N 1
ATOM 2345 C CA . PRO B 1 110 ? 1.448 -0.969 12.711 1 92.06 110 PRO B CA 1
ATOM 2346 C C . PRO B 1 110 ? 0.009 -1.353 12.375 1 92.06 110 PRO B C 1
ATOM 2348 O O . PRO B 1 110 ? -0.925 -0.919 13.055 1 92.06 110 PRO B O 1
ATOM 2351 N N . THR B 1 111 ? -0.109 -2.121 11.305 1 94.88 111 THR B N 1
ATOM 2352 C CA . THR B 1 111 ? -1.432 -2.611 10.938 1 94.88 111 THR B CA 1
ATOM 2353 C C . THR B 1 111 ? -1.644 -4.035 11.453 1 94.88 111 THR B C 1
ATOM 2355 O O . THR B 1 111 ? -1.156 -4.992 10.852 1 94.88 111 THR B O 1
ATOM 2358 N N . THR B 1 112 ? -2.434 -4.168 12.492 1 94.38 112 THR B N 1
ATOM 2359 C CA . THR B 1 112 ? -2.74 -5.5 13.008 1 94.38 112 THR B CA 1
ATOM 2360 C C . THR B 1 112 ? -3.699 -6.234 12.078 1 94.38 112 THR B C 1
ATOM 2362 O O . THR B 1 112 ? -4.348 -5.617 11.227 1 94.38 112 THR B O 1
ATOM 2365 N N . THR B 1 113 ? -3.719 -7.574 12.32 1 93.5 113 THR B N 1
ATOM 2366 C CA . THR B 1 113 ? -4.652 -8.383 11.539 1 93.5 113 THR B CA 1
ATOM 2367 C C . THR B 1 113 ? -6.09 -7.934 11.789 1 93.5 113 THR B C 1
ATOM 2369 O O . THR B 1 113 ? -6.902 -7.902 10.859 1 93.5 113 THR B O 1
ATOM 2372 N N . THR B 1 114 ? -6.336 -7.555 12.961 1 94.94 114 THR B N 1
ATOM 2373 C CA . THR B 1 114 ? -7.68 -7.129 13.328 1 94.94 114 THR B CA 1
ATOM 2374 C C . THR B 1 114 ? -8.062 -5.84 12.602 1 94.94 114 THR B C 1
ATOM 2376 O O . THR B 1 114 ? -9.164 -5.73 12.062 1 94.94 114 THR B O 1
ATOM 2379 N N . VAL B 1 115 ? -7.199 -4.867 12.562 1 96.69 115 VAL B N 1
ATOM 2380 C CA . VAL B 1 115 ? -7.453 -3.596 11.891 1 96.69 115 VAL B CA 1
ATOM 2381 C C . VAL B 1 115 ? -7.641 -3.832 10.398 1 96.69 115 VAL B C 1
ATOM 2383 O O . VAL B 1 115 ? -8.555 -3.277 9.781 1 96.69 115 VAL B O 1
ATOM 2386 N N . PHE B 1 116 ? -6.832 -4.637 9.828 1 96.81 116 PHE B N 1
ATOM 2387 C CA . PHE B 1 116 ? -6.891 -4.918 8.398 1 96.81 116 PHE B CA 1
ATOM 2388 C C . PHE B 1 116 ? -8.203 -5.602 8.031 1 96.81 116 PHE B C 1
ATOM 2390 O O . PHE B 1 116 ? -8.852 -5.23 7.055 1 96.81 116 PHE B O 1
ATOM 2397 N N . GLN B 1 117 ? -8.586 -6.57 8.828 1 94.94 117 GLN B N 1
ATOM 2398 C CA . GLN B 1 117 ? -9.836 -7.285 8.594 1 94.94 117 GLN B CA 1
ATOM 2399 C C . GLN B 1 117 ? -11.031 -6.352 8.734 1 94.94 117 GLN B C 1
ATOM 2401 O O . GLN B 1 117 ? -11.984 -6.434 7.957 1 94.94 117 GLN B O 1
ATOM 2406 N N . SER B 1 118 ? -10.961 -5.531 9.711 1 96.12 118 SER B N 1
ATOM 2407 C CA . SER B 1 118 ? -12.055 -4.586 9.906 1 96.12 118 SER B CA 1
ATOM 2408 C C . SER B 1 118 ? -12.203 -3.662 8.703 1 96.12 118 SER B C 1
ATOM 2410 O O . SER B 1 118 ? -13.328 -3.299 8.328 1 96.12 118 SER B O 1
ATOM 2412 N N . ALA B 1 119 ? -11.086 -3.213 8.148 1 96.88 119 ALA B N 1
ATOM 2413 C CA . ALA B 1 119 ? -11.117 -2.369 6.953 1 96.88 119 ALA B CA 1
ATOM 2414 C C . ALA B 1 119 ? -11.75 -3.104 5.777 1 96.88 119 ALA B C 1
ATOM 2416 O O . ALA B 1 119 ? -12.555 -2.531 5.035 1 96.88 119 ALA B O 1
ATOM 2417 N N . ILE B 1 120 ? -11.406 -4.375 5.605 1 95.88 120 ILE B N 1
ATOM 2418 C CA . ILE B 1 120 ? -11.969 -5.172 4.523 1 95.88 120 ILE B CA 1
ATOM 2419 C C . ILE B 1 120 ? -13.477 -5.309 4.707 1 95.88 120 ILE B C 1
ATOM 2421 O O . ILE B 1 120 ? -14.25 -5.098 3.768 1 95.88 120 ILE B O 1
ATOM 2425 N N . ASP B 1 121 ? -13.859 -5.625 5.883 1 95.44 121 ASP B N 1
ATOM 2426 C CA . ASP B 1 121 ? -15.281 -5.785 6.176 1 95.44 121 ASP B CA 1
ATOM 2427 C C . ASP B 1 121 ? -16.047 -4.512 5.848 1 95.44 121 ASP B C 1
ATOM 2429 O O . ASP B 1 121 ? -17.125 -4.566 5.234 1 95.44 121 ASP B O 1
ATOM 2433 N N . ALA B 1 122 ? -15.508 -3.383 6.273 1 94.56 122 ALA B N 1
ATOM 2434 C CA . ALA B 1 122 ? -16.156 -2.104 6.023 1 94.56 122 ALA B CA 1
ATOM 2435 C C . ALA B 1 122 ? -16.234 -1.806 4.527 1 94.56 122 ALA B C 1
ATOM 2437 O O . ALA B 1 122 ? -17.25 -1.346 4.023 1 94.56 122 ALA B O 1
ATOM 2438 N N . PHE B 1 123 ? -15.211 -2.029 3.824 1 95.94 123 PHE B N 1
ATOM 2439 C CA . PHE B 1 123 ? -15.148 -1.773 2.391 1 95.94 123 PHE B CA 1
ATOM 2440 C C . PHE B 1 123 ? -16.156 -2.631 1.639 1 95.94 123 PHE B C 1
ATOM 2442 O O . PHE B 1 123 ? -16.875 -2.135 0.772 1 95.94 123 PHE B O 1
ATOM 2449 N N . VAL B 1 124 ? -16.172 -3.91 1.979 1 93.38 124 VAL B N 1
ATOM 2450 C CA . VAL B 1 124 ? -17.031 -4.867 1.281 1 93.38 124 VAL B CA 1
ATOM 2451 C C . VAL B 1 124 ? -18.484 -4.578 1.589 1 93.38 124 VAL B C 1
ATOM 2453 O O . VAL B 1 124 ? -19.359 -4.699 0.713 1 93.38 124 VAL B O 1
ATOM 2456 N N . LYS B 1 125 ? -18.797 -4.172 2.744 1 92.31 125 LYS B N 1
ATOM 2457 C CA . LYS B 1 125 ? -20.172 -3.939 3.191 1 92.31 125 LYS B CA 1
ATOM 2458 C C . LYS B 1 125 ? -20.719 -2.645 2.605 1 92.31 125 LYS B C 1
ATOM 2460 O O . LYS B 1 125 ? -21.922 -2.523 2.389 1 92.31 125 LYS B O 1
ATOM 2465 N N . ASP B 1 126 ? -19.828 -1.725 2.41 1 89.44 126 ASP B N 1
ATOM 2466 C CA . ASP B 1 126 ? -20.266 -0.407 1.97 1 89.44 126 ASP B CA 1
ATOM 2467 C C . ASP B 1 126 ? -20.688 -0.43 0.499 1 89.44 126 ASP B C 1
ATOM 2469 O O . ASP B 1 126 ? -19.938 -0.927 -0.35 1 89.44 126 ASP B O 1
ATOM 2473 N N . SER B 1 127 ? -21.75 0.065 0.275 1 76.06 127 SER B N 1
ATOM 2474 C CA . SER B 1 127 ? -22.312 0.104 -1.069 1 76.06 127 SER B CA 1
ATOM 2475 C C . SER B 1 127 ? -21.812 1.313 -1.848 1 76.06 127 SER B C 1
ATOM 2477 O O . SER B 1 127 ? -21.859 1.331 -3.08 1 76.06 127 SER B O 1
ATOM 2479 N N . ASP B 1 128 ? -21.547 2.326 -1.165 1 68.19 128 ASP B N 1
ATOM 2480 C CA . ASP B 1 128 ? -20.969 3.514 -1.784 1 68.19 128 ASP B CA 1
ATOM 2481 C C . ASP B 1 128 ? -19.453 3.414 -1.847 1 68.19 128 ASP B C 1
ATOM 2483 O O . ASP B 1 128 ? -18.781 3.453 -0.814 1 68.19 128 ASP B O 1
ATOM 2487 N N . LYS B 1 129 ? -18.891 3.203 -2.938 1 68.25 129 LYS B N 1
ATOM 2488 C CA . LYS B 1 129 ? -17.484 2.811 -3.02 1 68.25 129 LYS B CA 1
ATOM 2489 C C . LYS B 1 129 ? -16.656 3.904 -3.68 1 68.25 129 LYS B C 1
ATOM 2491 O O . LYS B 1 129 ? -15.68 3.611 -4.375 1 68.25 129 LYS B O 1
ATOM 2496 N N . ASP B 1 130 ? -16.984 5.195 -3.344 1 86.5 130 ASP B N 1
ATOM 2497 C CA . ASP B 1 130 ? -16.109 6.258 -3.85 1 86.5 130 ASP B CA 1
ATOM 2498 C C . ASP B 1 130 ? -14.711 6.156 -3.258 1 86.5 130 ASP B C 1
ATOM 2500 O O . ASP B 1 130 ? -13.727 6.121 -3.992 1 86.5 130 ASP B O 1
ATOM 2504 N N . PRO B 1 131 ? -14.641 5.875 -1.952 1 93.19 131 PRO B N 1
ATOM 2505 C CA . PRO B 1 131 ? -13.297 5.656 -1.402 1 93.19 131 PRO B CA 1
ATOM 2506 C C . PRO B 1 131 ? -12.711 4.301 -1.798 1 93.19 131 PRO B C 1
ATOM 2508 O O . PRO B 1 131 ? -13.445 3.307 -1.87 1 93.19 131 PRO B O 1
ATOM 2511 N N . ASN B 1 132 ? -11.492 4.281 -2.096 1 96 132 ASN B N 1
ATOM 2512 C CA . ASN B 1 132 ? -10.82 3.01 -2.355 1 96 132 ASN B CA 1
ATOM 2513 C C . ASN B 1 132 ? -10.43 2.309 -1.058 1 96 132 ASN B C 1
ATOM 2515 O O . ASN B 1 132 ? -10.617 2.857 0.03 1 96 132 ASN B O 1
ATOM 2519 N N . PHE B 1 133 ? -9.945 1.134 -1.131 1 96.88 133 PHE B N 1
ATOM 2520 C CA . PHE B 1 133 ? -9.656 0.335 0.053 1 96.88 133 PHE B CA 1
ATOM 2521 C C . PHE B 1 133 ? -8.625 1.036 0.936 1 96.88 133 PHE B C 1
ATOM 2523 O O . PHE B 1 133 ? -8.695 0.948 2.164 1 96.88 133 PHE B O 1
ATOM 2530 N N . GLY B 1 134 ? -7.574 1.646 0.344 1 97.62 134 GLY B N 1
ATOM 2531 C CA . GLY B 1 134 ? -6.586 2.369 1.124 1 97.62 134 GLY B CA 1
ATOM 2532 C C . GLY B 1 134 ? -7.195 3.395 2.062 1 97.62 134 GLY B C 1
ATOM 2533 O O . GLY B 1 134 ? -6.711 3.588 3.18 1 97.62 134 GLY B O 1
ATOM 2534 N N . GLU B 1 135 ? -8.258 3.984 1.652 1 96.69 135 GLU B N 1
ATOM 2535 C CA . GLU B 1 135 ? -8.938 4.984 2.475 1 96.69 135 GLU B CA 1
ATOM 2536 C C . GLU B 1 135 ? -9.727 4.332 3.602 1 96.69 135 GLU B C 1
ATOM 2538 O O . GLU B 1 135 ? -9.828 4.883 4.699 1 96.69 135 GLU B O 1
ATOM 2543 N N . TYR B 1 136 ? -10.281 3.166 3.365 1 97.06 136 TYR B N 1
ATOM 2544 C CA . TYR B 1 136 ? -10.914 2.408 4.441 1 97.06 136 TYR B CA 1
ATOM 2545 C C . TYR B 1 136 ? -9.875 1.954 5.465 1 97.06 136 TYR B C 1
ATOM 2547 O O . TYR B 1 136 ? -10.148 1.938 6.668 1 97.06 136 TYR B O 1
ATOM 2555 N N . LEU B 1 137 ? -8.734 1.578 4.961 1 98.12 137 LEU B N 1
ATOM 2556 C CA . LEU B 1 137 ? -7.66 1.17 5.867 1 98.12 137 LEU B CA 1
ATOM 2557 C C . LEU B 1 137 ? -7.184 2.348 6.711 1 98.12 137 LEU B C 1
ATOM 2559 O O . LEU B 1 137 ? -6.914 2.191 7.902 1 98.12 137 LEU B O 1
ATOM 2563 N N . ASP B 1 138 ? -7.031 3.525 6.07 1 97.69 138 ASP B N 1
ATOM 2564 C CA . ASP B 1 138 ? -6.723 4.734 6.828 1 97.69 138 ASP B CA 1
ATOM 2565 C C . ASP B 1 138 ? -7.746 4.969 7.938 1 97.69 138 ASP B C 1
ATOM 2567 O O . ASP B 1 138 ? -7.375 5.184 9.094 1 97.69 138 ASP B O 1
ATOM 2571 N N . TYR B 1 139 ? -8.961 4.859 7.578 1 96.81 139 TYR B N 1
ATOM 2572 C CA . TYR B 1 139 ? -10.039 5.098 8.539 1 96.81 139 TYR B CA 1
ATOM 2573 C C . TYR B 1 139 ? -9.992 4.082 9.672 1 96.81 139 TYR B C 1
ATOM 2575 O O . TYR B 1 139 ? -10.109 4.449 10.844 1 96.81 139 TYR B O 1
ATOM 2583 N N . ALA B 1 140 ? -9.867 2.795 9.391 1 97.69 140 ALA B N 1
ATOM 2584 C CA . ALA B 1 140 ? -9.781 1.757 10.414 1 97.69 140 ALA B CA 1
ATOM 2585 C C . ALA B 1 140 ? -8.602 2.004 11.344 1 97.69 140 ALA B C 1
ATOM 2587 O O . ALA B 1 140 ? -8.703 1.795 12.555 1 97.69 140 ALA B O 1
ATOM 2588 N N . THR B 1 141 ? -7.453 2.416 10.781 1 97.69 141 THR B N 1
ATOM 2589 C CA . THR B 1 141 ? -6.273 2.73 11.586 1 97.69 141 THR B CA 1
ATOM 2590 C C . THR B 1 141 ? -6.559 3.889 12.531 1 97.69 141 THR B C 1
ATOM 2592 O O . THR B 1 141 ? -6.18 3.844 13.703 1 97.69 141 THR B O 1
ATOM 2595 N N . MET B 1 142 ? -7.211 4.898 12.008 1 95.94 142 MET B N 1
ATOM 2596 C CA . MET B 1 142 ? -7.582 6.051 12.82 1 95.94 142 MET B CA 1
ATOM 2597 C C . MET B 1 142 ? -8.5 5.641 13.969 1 95.94 142 MET B C 1
ATOM 2599 O O . MET B 1 142 ? -8.297 6.059 15.109 1 95.94 142 MET B O 1
ATOM 2603 N N . GLN B 1 143 ? -9.492 4.793 13.656 1 95.75 143 GLN B N 1
ATOM 2604 C CA . GLN B 1 143 ? -10.414 4.324 14.688 1 95.75 143 GLN B CA 1
ATOM 2605 C C . GLN B 1 143 ? -9.664 3.564 15.781 1 95.75 143 GLN B C 1
ATOM 2607 O O . GLN B 1 143 ? -9.891 3.809 16.969 1 95.75 143 GLN B O 1
ATOM 2612 N N . GLU B 1 144 ? -8.812 2.693 15.367 1 95.25 144 GLU B N 1
ATOM 2613 C CA . GLU B 1 144 ? -8.047 1.904 16.328 1 95.25 144 GLU B CA 1
ATOM 2614 C C . GLU B 1 144 ? -7.168 2.797 17.203 1 95.25 144 GLU B C 1
ATOM 2616 O O . GLU B 1 144 ? -7.02 2.553 18.391 1 95.25 144 GLU B O 1
ATOM 2621 N N . ALA B 1 145 ? -6.57 3.814 16.641 1 93 145 ALA B N 1
ATOM 2622 C CA . ALA B 1 145 ? -5.641 4.703 17.328 1 93 145 ALA B CA 1
ATOM 2623 C C . ALA B 1 145 ? -6.375 5.871 17.969 1 93 145 ALA B C 1
ATOM 2625 O O . ALA B 1 145 ? -5.754 6.746 18.578 1 93 145 ALA B O 1
ATOM 2626 N N . GLN B 1 146 ? -7.676 5.945 17.875 1 91.62 146 GLN B N 1
ATOM 2627 C CA . GLN B 1 146 ? -8.508 7.004 18.422 1 91.62 146 GLN B CA 1
ATOM 2628 C C . GLN B 1 146 ? -8.094 8.375 17.906 1 91.62 146 GLN B C 1
ATOM 2630 O O . GLN B 1 146 ? -7.898 9.312 18.688 1 91.62 146 GLN B O 1
ATOM 2635 N N . ILE B 1 147 ? -7.906 8.422 16.609 1 92.12 147 ILE B N 1
ATOM 2636 C CA . ILE B 1 147 ? -7.594 9.664 15.914 1 92.12 147 ILE B CA 1
ATOM 2637 C C . ILE B 1 147 ? -8.828 10.148 15.156 1 92.12 147 ILE B C 1
ATOM 2639 O O . ILE B 1 147 ? -9.414 9.406 14.367 1 92.12 147 ILE B O 1
ATOM 2643 N N . GLU B 1 148 ? -9.133 11.43 15.312 1 89.62 148 GLU B N 1
ATOM 2644 C CA . GLU B 1 148 ? -10.367 11.938 14.711 1 89.62 148 GLU B CA 1
ATOM 2645 C C . GLU B 1 148 ? -10.078 13.008 13.664 1 89.62 148 GLU B C 1
ATOM 2647 O O . GLU B 1 148 ? -10.984 13.492 13 1 89.62 148 GLU B O 1
ATOM 2652 N N . HIS B 1 149 ? -8.828 13.375 13.5 1 88.69 149 HIS B N 1
ATOM 2653 C CA . HIS B 1 149 ? -8.453 14.406 12.539 1 88.69 149 HIS B CA 1
ATOM 2654 C C . HIS B 1 149 ? -7.5 13.852 11.484 1 88.69 149 HIS B C 1
ATOM 2656 O O . HIS B 1 149 ? -6.574 13.102 11.805 1 88.69 149 HIS B O 1
ATOM 2662 N N . ILE B 1 150 ? -7.781 14.195 10.195 1 91.69 150 ILE B N 1
ATOM 2663 C CA . ILE B 1 150 ? -6.906 13.75 9.117 1 91.69 150 ILE B CA 1
ATOM 2664 C C . ILE B 1 150 ? -6.516 14.938 8.25 1 91.69 150 ILE B C 1
ATOM 2666 O O . ILE B 1 150 ? -7.359 15.766 7.902 1 91.69 150 ILE B O 1
ATOM 2670 N N . LEU B 1 151 ? -5.207 15.008 8.016 1 91 151 LEU B N 1
ATOM 2671 C CA . LEU B 1 151 ? -4.688 15.93 7.012 1 91 151 LEU B CA 1
ATOM 2672 C C . LEU B 1 151 ? -4.805 15.336 5.613 1 91 151 LEU B C 1
ATOM 2674 O O . LEU B 1 151 ? -4.098 14.383 5.277 1 91 151 LEU B O 1
ATOM 2678 N N . THR B 1 152 ? -5.727 15.859 4.754 1 90.06 152 THR B N 1
ATOM 2679 C CA . THR B 1 152 ? -5.91 15.297 3.42 1 90.06 152 THR B CA 1
ATOM 2680 C C . THR B 1 152 ? -6.617 16.297 2.508 1 90.06 152 THR B C 1
ATOM 2682 O O . THR B 1 152 ? -7.363 17.156 2.98 1 90.06 152 THR B O 1
ATOM 2685 N N . TRP B 1 153 ? -6.344 16.172 1.194 1 86.75 153 TRP B N 1
ATOM 2686 C CA . TRP B 1 153 ? -7.078 16.922 0.179 1 86.75 153 TRP B CA 1
ATOM 2687 C C . TRP B 1 153 ? -8.023 16 -0.591 1 86.75 153 TRP B C 1
ATOM 2689 O O . TRP B 1 153 ? -8.633 16.422 -1.578 1 86.75 153 TRP B O 1
ATOM 2699 N N . ASP B 1 154 ? -8.109 14.797 -0.152 1 86.88 154 ASP B N 1
ATOM 2700 C CA . ASP B 1 154 ? -8.984 13.828 -0.808 1 86.88 154 ASP B CA 1
ATOM 2701 C C . ASP B 1 154 ? -10.406 13.906 -0.256 1 86.88 154 ASP B C 1
ATOM 2703 O O . ASP B 1 154 ? -10.648 13.539 0.896 1 86.88 154 ASP B O 1
ATOM 2707 N N . SER B 1 155 ? -11.344 14.273 -1.102 1 86.81 155 SER B N 1
ATOM 2708 C CA . SER B 1 155 ? -12.727 14.469 -0.688 1 86.81 155 SER B CA 1
ATOM 2709 C C . SER B 1 155 ? -13.414 13.133 -0.415 1 86.81 155 SER B C 1
ATOM 2711 O O . SER B 1 155 ? -14.5 13.094 0.171 1 86.81 155 SER B O 1
ATOM 2713 N N . ASP B 1 156 ? -12.828 11.984 -0.784 1 88.56 156 ASP B N 1
ATOM 2714 C CA . ASP B 1 156 ? -13.422 10.672 -0.536 1 88.56 156 ASP B CA 1
ATOM 2715 C C . ASP B 1 156 ? -13.586 10.414 0.96 1 88.56 156 ASP B C 1
ATOM 2717 O O . ASP B 1 156 ? -14.484 9.68 1.372 1 88.56 156 ASP B O 1
ATOM 2721 N N . PHE B 1 157 ? -12.852 11.125 1.771 1 90.94 157 PHE B N 1
ATOM 2722 C CA . PHE B 1 157 ? -12.922 10.938 3.217 1 90.94 157 PHE B CA 1
ATOM 2723 C C . PHE B 1 157 ? -14.211 11.523 3.779 1 90.94 157 PHE B C 1
ATOM 2725 O O . PHE B 1 157 ? -14.57 11.258 4.926 1 90.94 157 PHE B O 1
ATOM 2732 N N . CYS B 1 158 ? -14.914 12.352 3.012 1 85.56 158 CYS B N 1
ATOM 2733 C CA . CYS B 1 158 ? -16.219 12.859 3.434 1 85.56 158 CYS B CA 1
ATOM 2734 C C . CYS B 1 158 ? -17.172 11.719 3.768 1 85.56 158 CYS B C 1
ATOM 2736 O O . CYS B 1 158 ? -18.047 11.867 4.621 1 85.56 158 CYS B O 1
ATOM 2738 N N . ARG B 1 159 ? -16.938 10.578 3.223 1 88.12 159 ARG B N 1
ATOM 2739 C CA . ARG B 1 159 ? -17.734 9.391 3.482 1 88.12 159 ARG B CA 1
ATOM 2740 C C . ARG B 1 159 ? -17.75 9.047 4.969 1 88.12 159 ARG B C 1
ATOM 2742 O O . ARG B 1 159 ? -18.734 8.508 5.48 1 88.12 159 ARG B O 1
ATOM 2749 N N . PHE B 1 160 ? -16.625 9.422 5.613 1 89.44 160 PHE B N 1
ATOM 2750 C CA . PHE B 1 160 ? -16.469 9.062 7.016 1 89.44 160 PHE B CA 1
ATOM 2751 C C . PHE B 1 160 ? -16.828 10.234 7.922 1 89.44 160 PHE B C 1
ATOM 2753 O O . PHE B 1 160 ? -16.484 10.227 9.109 1 89.44 160 PHE B O 1
ATOM 2760 N N . GLY B 1 161 ? -17.328 11.289 7.492 1 75.69 161 GLY B N 1
ATOM 2761 C CA . GLY B 1 161 ? -17.469 12.641 8.008 1 75.69 161 GLY B CA 1
ATOM 2762 C C . GLY B 1 161 ? -18.156 12.695 9.359 1 75.69 161 GLY B C 1
ATOM 2763 O O . GLY B 1 161 ? -17.859 13.578 10.172 1 75.69 161 GLY B O 1
ATOM 2764 N N . GLU B 1 162 ? -18.844 11.836 9.664 1 79.88 162 GLU B N 1
ATOM 2765 C CA . GLU B 1 162 ? -19.422 11.906 11 1 79.88 162 GLU B CA 1
ATOM 2766 C C . GLU B 1 162 ? -18.391 11.57 12.07 1 79.88 162 GLU B C 1
ATOM 2768 O O . GLU B 1 162 ? -18.516 12 13.219 1 79.88 162 GLU B O 1
ATOM 2773 N N . GLN B 1 163 ? -17.391 10.977 11.688 1 86.06 163 GLN B N 1
ATOM 2774 C CA . GLN B 1 163 ? -16.469 10.43 12.68 1 86.06 163 GLN B CA 1
ATOM 2775 C C . GLN B 1 163 ? -15.086 11.07 12.562 1 86.06 163 GLN B C 1
ATOM 2777 O O . GLN B 1 163 ? -14.273 10.984 13.492 1 86.06 163 GLN B O 1
ATOM 2782 N N . ILE B 1 164 ? -14.867 11.648 11.398 1 88.25 164 ILE B N 1
ATOM 2783 C CA . ILE B 1 164 ? -13.539 12.227 11.219 1 88.25 164 ILE B CA 1
ATOM 2784 C C . ILE B 1 164 ? -13.664 13.672 10.734 1 88.25 164 ILE B C 1
ATOM 2786 O O . ILE B 1 164 ? -14.633 14.016 10.055 1 88.25 164 ILE B O 1
ATOM 2790 N N . THR B 1 165 ? -12.75 14.445 11.133 1 85.25 165 THR B N 1
ATOM 2791 C CA . THR B 1 165 ? -12.625 15.828 10.68 1 85.25 165 THR B CA 1
ATOM 2792 C C . THR B 1 165 ? -11.445 15.969 9.719 1 85.25 165 THR B C 1
ATOM 2794 O O . THR B 1 165 ? -10.328 15.57 10.039 1 85.25 165 THR B O 1
ATOM 2797 N N . MET B 1 166 ? -11.734 16.469 8.57 1 85.69 166 MET B N 1
ATOM 2798 C CA . MET B 1 166 ? -10.688 16.672 7.57 1 85.69 166 MET B CA 1
ATOM 2799 C C . MET B 1 166 ? -10.023 18.031 7.754 1 85.69 166 MET B C 1
ATOM 2801 O O . MET B 1 166 ? -10.695 19.031 7.996 1 85.69 166 MET B O 1
ATOM 2805 N N . LEU B 1 167 ? -8.773 17.969 7.727 1 80.25 167 LEU B N 1
ATOM 2806 C CA . LEU B 1 167 ? -7.938 19.156 7.77 1 80.25 167 LEU B CA 1
ATOM 2807 C C . LEU B 1 167 ? -7.098 19.281 6.5 1 80.25 167 LEU B C 1
ATOM 2809 O O . LEU B 1 167 ? -6.695 18.266 5.922 1 80.25 167 LEU B O 1
ATOM 2813 N N . PRO B 1 168 ? -6.773 20.469 5.906 1 68.88 168 PRO B N 1
ATOM 2814 C CA . PRO B 1 168 ? -7.305 21.75 6.383 1 68.88 168 PRO B CA 1
ATOM 2815 C C . PRO B 1 168 ? -8.758 21.969 5.965 1 68.88 168 PRO B C 1
ATOM 2817 O O . PRO B 1 168 ? -9.195 21.453 4.938 1 68.88 168 PRO B O 1
ATOM 2820 N N . HIS B 1 169 ? -9.742 22.406 6.812 1 57.28 169 HIS B N 1
ATOM 2821 C CA . HIS B 1 169 ? -11.164 22.641 6.586 1 57.28 169 HIS B CA 1
ATOM 2822 C C . HIS B 1 169 ? -11.391 23.453 5.312 1 57.28 169 HIS B C 1
ATOM 2824 O O . HIS B 1 169 ? -12.281 23.125 4.52 1 57.28 169 HIS B O 1
ATOM 2830 N N . LYS B 1 170 ? -11.18 24.625 5.246 1 48.12 170 LYS B N 1
ATOM 2831 C CA . LYS B 1 170 ? -11.586 25.625 4.254 1 48.12 170 LYS B CA 1
ATOM 2832 C C . LYS B 1 170 ? -11 25.297 2.881 1 48.12 170 LYS B C 1
ATOM 2834 O O . LYS B 1 170 ? -11.352 25.938 1.888 1 48.12 170 LYS B O 1
ATOM 2839 N N . MET B 1 171 ? -10.102 24.5 2.797 1 41.03 171 MET B N 1
ATOM 2840 C CA . MET B 1 171 ? -9.555 24.328 1.454 1 41.03 171 MET B CA 1
ATOM 2841 C C . MET B 1 171 ? -10.438 23.406 0.619 1 41.03 171 MET B C 1
ATOM 2843 O O . MET B 1 171 ? -10.219 23.25 -0.584 1 41.03 171 MET B O 1
ATOM 2847 N N . TRP B 1 172 ? -11.258 22.5 1.112 1 37.78 172 TRP B N 1
ATOM 2848 C CA . TRP B 1 172 ? -12.094 21.594 0.341 1 37.78 172 TRP B CA 1
ATOM 2849 C C . TRP B 1 172 ? -13.242 22.328 -0.328 1 37.78 172 TRP B C 1
ATOM 2851 O O . TRP B 1 172 ? -13.797 21.859 -1.323 1 37.78 172 TRP B O 1
ATOM 2861 N N . ASN B 1 173 ? -13.945 23.109 0.244 1 31.09 173 ASN B N 1
ATOM 2862 C CA . ASN B 1 173 ? -15.031 23.844 -0.417 1 31.09 173 ASN B CA 1
ATOM 2863 C C . ASN B 1 173 ? -14.492 24.859 -1.419 1 31.09 173 ASN B C 1
ATOM 2865 O O . ASN B 1 173 ? -15.203 25.781 -1.808 1 31.09 173 ASN B O 1
ATOM 2869 N N . MET B 1 174 ? -13.32 24.859 -1.652 1 29.02 174 MET B N 1
ATOM 2870 C CA . MET B 1 174 ? -12.984 25.828 -2.689 1 29.02 174 MET B CA 1
ATOM 2871 C C . MET B 1 174 ? -13.227 25.25 -4.078 1 29.02 174 MET B C 1
ATOM 2873 O O . MET B 1 174 ? -13 24.062 -4.305 1 29.02 174 MET B O 1
#

Organism: Haloferax volcanii (strain ATCC 29605 / DSM 3757 / JCM 8879 / NBRC 14742 / NCIMB 2012 / VKM B-1768 / DS2) (NCBI:txid309800)

Nearest PDB structures (foldseek):
  5wzf-assembly1_A  TM=8.950E-01  e=2.084E-05  Mycobacterium tuberculosis H37Rv
  5wz4-assembly1_B  TM=8.678E-01  e=1.975E-05  Mycobacterium tuberculosis H37Rv
  5x3t-assembly1_H  TM=8.358E-01  e=7.053E-04  Mycobacterium tuberculosis H37Rv
  5ecw-assembly1_A  TM=7.445E-01  e=4.329E-03  Shigella flexneri
  5ecw-assembly1_B  TM=6.954E-01  e=9.066E-02  Shigella flexneri